Protein AF-A0A496N9D9-F1 (afdb_monomer)

pLDDT: mean 90.27, std 8.05, range [59.06, 98.44]

Foldseek 3Di:
DDPVQEDLDLPDPDPRHDYDPNNVVVVVVVVVVVVVVVVVVVVVVVVVVVVVVVVVVVVVVVVVVVCPPADPVGDDDDDDDDWDFDDDDDPRTDDDDDDPDDDFFGWDKDFDDPDPAEGAKMWTWTRHPPPWTKIFIWGADPPDDPNDPRIDGQWIQTRVRWIAGPVPGTVCLPDDDPVQWDKDWDVPQAVIKIWTGRQSVQKIKIKDKHFAPDKGATPDDAPDDKFKDKDFPDDDDWDFPDWDDPDPRIIHTHTDRHGIIIMMMMHGHND

Structure (mmCIF, N/CA/C/O backbone):
data_AF-A0A496N9D9-F1
#
_entry.id   AF-A0A496N9D9-F1
#
loop_
_atom_site.group_PDB
_atom_site.id
_atom_site.type_symbol
_atom_site.label_atom_id
_atom_site.label_alt_id
_atom_site.label_comp_id
_atom_site.label_asym_id
_atom_site.label_entity_id
_atom_site.label_seq_id
_atom_site.pdbx_PDB_ins_code
_atom_site.Cartn_x
_atom_site.Cartn_y
_atom_site.Cartn_z
_atom_site.occupancy
_atom_site.B_iso_or_equiv
_atom_site.auth_seq_id
_atom_site.auth_comp_id
_atom_site.auth_asym_id
_atom_site.auth_atom_id
_atom_site.pdbx_PDB_model_num
ATOM 1 N N . MET A 1 1 ? -58.606 -2.637 96.045 1.00 66.00 1 MET A N 1
ATOM 2 C CA . MET A 1 1 ? -57.439 -1.744 96.232 1.00 66.00 1 MET A CA 1
ATOM 3 C C . MET A 1 1 ? -57.914 -0.326 96.498 1.00 66.00 1 MET A C 1
ATOM 5 O O . MET A 1 1 ? -58.782 0.130 95.756 1.00 66.00 1 MET A O 1
ATOM 9 N N . PRO A 1 2 ? -57.374 0.357 97.518 1.00 79.25 2 PRO A N 1
ATOM 10 C CA . PRO A 1 2 ? -57.689 1.759 97.778 1.00 79.25 2 PRO A CA 1
ATOM 11 C C . PRO A 1 2 ? -57.178 2.661 96.635 1.00 79.25 2 PRO A C 1
ATOM 13 O O . PRO A 1 2 ? -56.159 2.368 96.010 1.00 79.25 2 PRO A O 1
ATOM 16 N N . ASN A 1 3 ? -57.911 3.735 96.311 1.00 78.81 3 ASN A N 1
ATOM 17 C CA . ASN A 1 3 ? -57.622 4.586 95.142 1.00 78.81 3 ASN A CA 1
ATOM 18 C C . ASN A 1 3 ? -56.257 5.291 95.219 1.00 78.81 3 ASN A C 1
ATOM 20 O O . ASN A 1 3 ? -55.653 5.531 94.181 1.00 78.81 3 ASN A O 1
ATOM 24 N N . ASN A 1 4 ? -55.743 5.557 96.423 1.00 84.19 4 ASN A N 1
ATOM 25 C CA . ASN A 1 4 ? -54.410 6.130 96.646 1.00 84.19 4 ASN A CA 1
ATOM 26 C C . ASN A 1 4 ? -53.250 5.182 96.279 1.00 84.19 4 ASN A C 1
ATOM 28 O O . ASN A 1 4 ? -52.106 5.621 96.246 1.00 84.19 4 ASN A O 1
ATOM 32 N N . LYS A 1 5 ? -53.536 3.901 96.014 1.00 88.38 5 LYS A N 1
ATOM 33 C CA . LYS A 1 5 ? -52.569 2.894 95.552 1.00 88.38 5 LYS A CA 1
ATOM 34 C C . LYS A 1 5 ? -52.665 2.617 94.045 1.00 88.38 5 LYS A C 1
ATOM 36 O O . LYS A 1 5 ? -51.955 1.749 93.548 1.00 88.38 5 LYS A O 1
ATOM 41 N N . LYS A 1 6 ? -53.538 3.313 93.304 1.00 91.38 6 LYS A N 1
ATOM 42 C CA . LYS A 1 6 ? -53.644 3.208 91.837 1.00 91.38 6 LYS A CA 1
ATOM 43 C C . LYS A 1 6 ? -52.835 4.318 91.168 1.00 91.38 6 LYS A C 1
ATOM 45 O O . LYS A 1 6 ? -52.940 5.473 91.566 1.00 91.38 6 LYS A O 1
ATOM 50 N N . SER A 1 7 ? -52.082 3.987 90.123 1.00 92.19 7 SER A N 1
ATOM 51 C CA . SER A 1 7 ? -51.265 4.948 89.372 1.00 92.19 7 SER A CA 1
ATOM 52 C C . SER A 1 7 ? -51.643 4.973 87.892 1.00 92.19 7 SER A C 1
ATOM 54 O O . SER A 1 7 ? -51.736 3.929 87.249 1.00 92.19 7 SER A O 1
ATOM 56 N N . ASN A 1 8 ? -51.819 6.180 87.347 1.00 91.50 8 ASN A N 1
ATOM 57 C CA . ASN A 1 8 ? -51.975 6.414 85.906 1.00 91.50 8 ASN A CA 1
ATOM 58 C C . ASN A 1 8 ? -50.630 6.691 85.199 1.00 91.50 8 ASN A C 1
ATOM 60 O O . ASN A 1 8 ? -50.606 6.889 83.987 1.00 91.50 8 ASN A O 1
ATOM 64 N N . SER A 1 9 ? -49.515 6.745 85.938 1.00 92.75 9 SER A N 1
ATOM 65 C CA . SER A 1 9 ? -48.192 7.007 85.360 1.00 92.75 9 SER A CA 1
ATOM 66 C C . SER A 1 9 ? -47.605 5.749 84.714 1.00 92.75 9 SER A C 1
ATOM 68 O O . SER A 1 9 ? -47.559 4.697 85.346 1.00 92.75 9 SER A O 1
ATOM 70 N N . VAL A 1 10 ? -47.099 5.879 83.482 1.00 92.44 10 VAL A N 1
ATOM 71 C CA . VAL A 1 10 ? -46.415 4.806 82.723 1.00 92.44 10 VAL A CA 1
ATOM 72 C C . VAL A 1 10 ? -44.896 4.775 82.933 1.00 92.44 10 VAL A C 1
ATOM 74 O O . VAL A 1 10 ? -44.196 4.011 82.279 1.00 92.44 10 VAL A O 1
ATOM 77 N N . THR A 1 11 ? -44.377 5.615 83.829 1.00 93.06 11 THR A N 1
ATOM 78 C CA . THR A 1 11 ? -42.947 5.699 84.176 1.00 93.06 11 THR A CA 1
ATOM 79 C C . THR A 1 11 ? -42.701 5.554 85.681 1.00 93.06 11 THR A C 1
ATOM 81 O O . THR A 1 11 ? -41.601 5.817 86.159 1.00 93.06 11 THR A O 1
ATOM 84 N N . SER A 1 12 ? -43.723 5.171 86.456 1.00 90.88 12 SER A N 1
ATOM 85 C CA . SER A 1 12 ? -43.587 4.986 87.903 1.00 90.88 12 SER A CA 1
ATOM 86 C C . SER A 1 12 ? -42.688 3.793 88.221 1.00 90.88 12 SER A C 1
ATOM 88 O O . SER A 1 12 ? -42.869 2.713 87.669 1.00 90.88 12 SER A O 1
ATOM 90 N N . THR A 1 13 ? -41.762 3.980 89.157 1.00 91.38 13 THR A N 1
ATOM 91 C CA . THR A 1 13 ? -40.877 2.934 89.691 1.00 91.38 13 THR A CA 1
ATOM 92 C C . THR A 1 13 ? -41.334 2.420 91.064 1.00 91.38 13 THR A C 1
ATOM 94 O O . THR A 1 13 ? -40.593 1.710 91.737 1.00 91.38 13 THR A O 1
ATOM 97 N N . SER A 1 14 ? -42.531 2.811 91.523 1.00 90.94 14 SER A N 1
ATOM 98 C CA . SER A 1 14 ? -43.057 2.418 92.835 1.0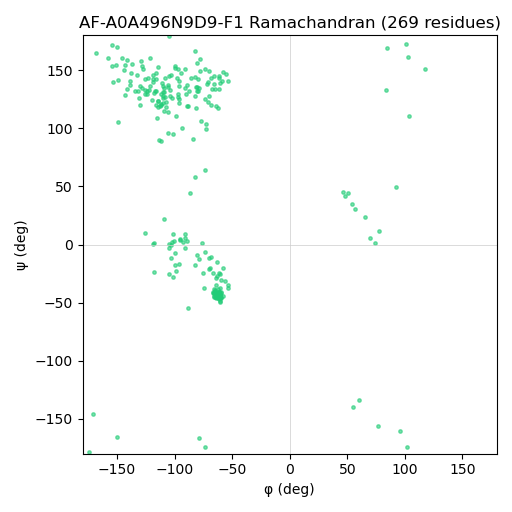0 90.94 14 SER A CA 1
ATOM 99 C C . SER A 1 14 ? -43.425 0.936 92.855 1.00 90.94 14 SER A C 1
ATOM 101 O O . SER A 1 14 ? -44.235 0.493 92.047 1.00 90.94 14 SER A O 1
ATOM 103 N N . ASN A 1 15 ? -42.906 0.203 93.840 1.00 89.50 15 ASN A N 1
ATOM 104 C CA . ASN A 1 15 ? -43.271 -1.197 94.078 1.00 89.50 15 ASN A CA 1
ATOM 105 C C . ASN A 1 15 ? -44.599 -1.356 94.844 1.00 89.50 15 ASN A C 1
ATOM 107 O O . ASN A 1 15 ? -45.117 -2.463 94.955 1.00 89.50 15 ASN A O 1
ATOM 111 N N . ASP A 1 16 ? -45.155 -0.256 95.363 1.00 89.19 16 ASP A N 1
ATOM 112 C CA . ASP A 1 16 ? -46.340 -0.258 96.229 1.00 89.19 16 ASP A CA 1
ATOM 113 C C . ASP A 1 16 ? -47.642 0.086 95.496 1.00 89.19 16 ASP A C 1
ATOM 115 O O . ASP A 1 16 ? -48.733 -0.131 96.032 1.00 89.19 16 ASP A O 1
ATOM 119 N N . ASN A 1 17 ? -47.539 0.678 94.305 1.00 90.81 17 ASN A N 1
ATOM 120 C CA . ASN A 1 17 ? -48.672 1.159 93.524 1.00 90.81 17 ASN A CA 1
ATOM 121 C C . ASN A 1 17 ? -48.969 0.223 92.350 1.00 90.81 17 ASN A C 1
ATOM 123 O O . ASN A 1 17 ? -48.066 -0.304 91.709 1.00 90.81 17 ASN A O 1
ATOM 127 N N . VAL A 1 18 ? -50.250 0.075 92.015 1.00 90.12 18 VAL A N 1
ATOM 128 C CA . VAL A 1 18 ? -50.716 -0.778 90.915 1.00 90.12 18 VAL A CA 1
ATOM 129 C C . VAL A 1 18 ? -51.154 0.078 89.730 1.00 90.12 18 VAL A C 1
ATOM 131 O O . VAL A 1 18 ? -51.850 1.085 89.895 1.00 90.12 18 VAL A O 1
ATOM 134 N N . ALA A 1 19 ? -50.744 -0.317 88.524 1.00 92.50 19 ALA A N 1
ATOM 135 C CA . ALA A 1 19 ? -51.103 0.372 87.288 1.00 92.50 19 ALA A CA 1
ATOM 136 C C . ALA A 1 19 ? -52.611 0.277 87.008 1.00 92.50 19 ALA A C 1
ATOM 138 O O . ALA A 1 19 ? -53.230 -0.777 87.171 1.00 92.50 19 ALA A O 1
ATOM 139 N N . THR A 1 20 ? -53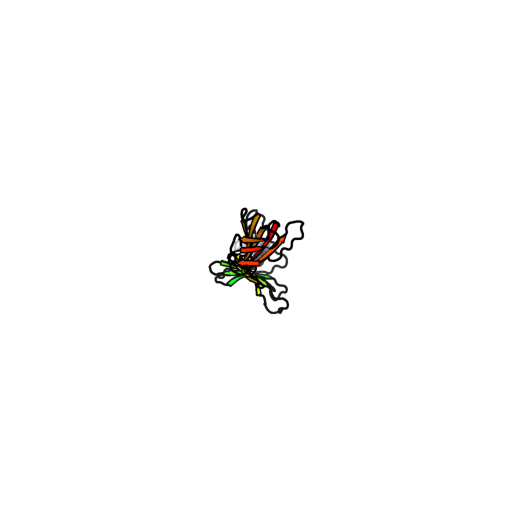.216 1.375 86.559 1.00 93.69 20 THR A N 1
ATOM 140 C CA . THR A 1 20 ? -54.588 1.351 86.038 1.00 93.69 20 THR A CA 1
ATOM 141 C C . THR A 1 20 ? -54.628 0.794 84.615 1.00 93.69 20 THR A C 1
ATOM 143 O O . THR A 1 20 ? -53.641 0.844 83.880 1.00 93.69 20 THR A O 1
ATOM 146 N N . SER A 1 21 ? -55.799 0.325 84.176 1.00 93.56 21 SER A N 1
ATOM 147 C CA . SER A 1 21 ? -56.026 -0.078 82.780 1.00 93.56 21 SER A CA 1
ATOM 148 C C . SER A 1 21 ? -55.717 1.046 81.784 1.00 93.56 21 SER A C 1
ATOM 150 O O . SER A 1 21 ? -55.241 0.770 80.688 1.00 93.56 21 SER A O 1
ATOM 152 N N . SER A 1 22 ? -55.922 2.310 82.177 1.00 93.31 22 SER A N 1
ATOM 153 C CA . SER A 1 22 ? -55.546 3.471 81.367 1.00 93.31 22 SER A CA 1
ATOM 154 C C . SER A 1 22 ? -54.032 3.569 81.178 1.00 93.31 22 SER A C 1
ATOM 156 O O . SER A 1 22 ? -53.593 3.786 80.055 1.00 93.31 22 SER A O 1
ATOM 158 N N . ALA A 1 23 ? -53.230 3.382 82.234 1.00 94.81 23 ALA A N 1
ATOM 159 C CA . ALA A 1 23 ? -51.769 3.365 82.119 1.00 94.81 23 ALA A CA 1
ATOM 160 C C . ALA A 1 23 ? -51.288 2.200 81.240 1.00 94.81 23 ALA A C 1
ATOM 162 O O . ALA A 1 23 ? -50.443 2.395 80.368 1.00 94.81 23 ALA A O 1
ATOM 163 N N . VAL A 1 24 ? -51.871 1.007 81.418 1.00 95.88 24 VAL A N 1
ATOM 164 C CA . VAL A 1 24 ? -51.562 -0.174 80.593 1.00 95.88 24 VAL A CA 1
ATOM 165 C C . VAL A 1 24 ? -51.891 0.081 79.121 1.00 95.88 24 VAL A C 1
ATOM 167 O O . VAL A 1 24 ? -51.063 -0.202 78.259 1.00 95.88 24 VAL A O 1
ATOM 170 N N . LYS A 1 25 ? -53.058 0.668 78.822 1.00 95.88 25 LYS A N 1
ATOM 171 C CA . LYS A 1 25 ? -53.447 1.019 77.451 1.00 95.88 25 LYS A CA 1
ATOM 172 C C . LYS A 1 25 ? -52.485 2.035 76.834 1.00 95.88 25 LYS A C 1
ATOM 174 O O . LYS A 1 25 ? -52.009 1.804 75.732 1.00 95.88 25 LYS A O 1
ATOM 179 N N . THR A 1 26 ? -52.134 3.097 77.562 1.00 96.44 26 THR A N 1
ATOM 180 C CA . THR A 1 26 ? -51.162 4.096 77.092 1.00 96.44 26 THR A CA 1
ATOM 181 C C . THR A 1 26 ? -49.794 3.473 76.805 1.00 96.44 26 THR A C 1
ATOM 183 O O . THR A 1 26 ? -49.152 3.826 75.820 1.00 96.44 26 THR A O 1
ATOM 186 N N . ALA A 1 27 ? -49.326 2.549 77.649 1.00 96.06 27 ALA A N 1
ATOM 187 C CA . ALA A 1 27 ? -48.065 1.847 77.418 1.00 96.06 27 ALA A CA 1
ATOM 188 C C . ALA A 1 27 ? -48.135 0.926 76.188 1.00 96.06 27 ALA A C 1
ATOM 190 O O . ALA A 1 27 ? -47.196 0.901 75.394 1.00 96.06 27 ALA A O 1
ATOM 191 N N . TYR A 1 28 ? -49.252 0.215 76.008 1.00 96.81 28 TYR A N 1
ATOM 192 C CA . TYR A 1 28 ? -49.495 -0.619 74.832 1.00 96.81 28 TYR A CA 1
ATOM 193 C C . TYR A 1 28 ? -49.495 0.207 73.541 1.00 96.81 28 TYR A C 1
ATOM 195 O O . TYR A 1 28 ? -48.763 -0.128 72.613 1.00 96.81 28 TYR A O 1
ATOM 203 N N . ASP A 1 29 ? -50.241 1.314 73.506 1.00 96.94 29 ASP A N 1
ATOM 204 C CA . ASP A 1 29 ? -50.334 2.188 72.331 1.00 96.94 29 ASP A CA 1
ATOM 205 C C . ASP A 1 29 ? -48.954 2.758 71.954 1.00 96.94 29 ASP A C 1
ATOM 207 O O . ASP A 1 29 ? -48.548 2.675 70.796 1.00 96.94 29 ASP A O 1
ATOM 211 N N . LYS A 1 30 ? -48.158 3.200 72.942 1.00 96.62 30 LYS A N 1
ATOM 212 C CA . LYS A 1 30 ? -46.756 3.605 72.720 1.00 96.62 30 LYS A CA 1
ATOM 213 C C . LYS A 1 30 ? -45.884 2.474 72.171 1.00 96.62 30 LYS A C 1
ATOM 215 O O . LYS A 1 30 ? -45.003 2.721 71.353 1.00 96.62 30 LYS A O 1
ATOM 220 N N . GLY A 1 31 ? -46.104 1.238 72.619 1.00 97.31 31 GLY A N 1
ATOM 221 C CA . GLY A 1 31 ? -45.414 0.060 72.092 1.00 97.31 31 GLY A CA 1
ATOM 222 C C . GLY A 1 31 ? -45.764 -0.217 70.627 1.00 97.31 31 GLY A C 1
ATOM 223 O O . GLY A 1 31 ? -44.878 -0.532 69.833 1.00 97.31 31 GLY A O 1
ATOM 224 N N . VAL A 1 32 ? -47.032 -0.043 70.247 1.00 98.00 32 VAL A N 1
ATOM 225 C CA . VAL A 1 32 ? -47.498 -0.168 68.856 1.00 98.00 32 VAL A CA 1
ATOM 226 C C . VAL A 1 32 ? -46.906 0.929 67.970 1.00 98.00 32 VAL A C 1
ATOM 228 O O . VAL A 1 32 ? -46.414 0.630 66.879 1.00 98.00 32 VAL A O 1
ATOM 231 N N . GLU A 1 33 ? -46.898 2.180 68.432 1.00 97.75 33 GLU A N 1
ATOM 232 C CA . GLU A 1 33 ? -46.257 3.299 67.730 1.00 97.75 33 GLU A CA 1
ATOM 233 C C . GLU A 1 33 ? -44.756 3.054 67.539 1.00 97.75 33 GLU A C 1
ATOM 235 O O . GLU A 1 33 ? -44.246 3.193 66.428 1.00 97.75 33 GLU A O 1
ATOM 240 N N . ALA A 1 34 ? -44.057 2.615 68.592 1.00 98.12 34 ALA A N 1
ATOM 241 C CA . ALA A 1 34 ? -42.634 2.295 68.532 1.00 98.12 34 ALA A CA 1
ATOM 242 C C . ALA A 1 34 ? -42.341 1.156 67.546 1.00 98.12 34 ALA A C 1
ATOM 244 O O . ALA A 1 34 ? -41.413 1.265 66.744 1.00 98.12 34 ALA A O 1
ATOM 245 N N . LYS A 1 35 ? -43.155 0.091 67.554 1.00 98.12 35 LYS A N 1
ATOM 246 C CA . LYS A 1 35 ? -43.047 -1.004 66.581 1.00 98.12 35 LYS A CA 1
ATOM 247 C C . LYS A 1 35 ? -43.254 -0.492 65.155 1.00 98.12 35 LYS A C 1
ATOM 249 O O . LYS A 1 35 ? -42.458 -0.797 64.278 1.00 98.12 35 LYS A O 1
ATOM 254 N N . THR A 1 36 ? -44.281 0.324 64.937 1.00 98.31 36 THR A N 1
ATOM 255 C CA . THR A 1 36 ? -44.587 0.893 63.616 1.00 98.31 36 THR A CA 1
ATOM 256 C C . THR A 1 36 ? -43.449 1.788 63.116 1.00 98.31 36 THR A C 1
ATOM 258 O O . THR A 1 36 ? -43.053 1.706 61.955 1.00 98.31 36 THR A O 1
ATOM 261 N N . ALA A 1 37 ? -42.875 2.619 63.991 1.00 98.00 37 ALA A N 1
ATOM 262 C CA . ALA A 1 37 ? -41.724 3.456 63.662 1.00 98.00 37 ALA A CA 1
ATOM 263 C C . ALA A 1 37 ? -40.477 2.621 63.321 1.00 98.00 37 ALA A C 1
ATOM 265 O O . ALA A 1 37 ? -39.781 2.935 62.354 1.00 98.00 37 ALA A O 1
ATOM 266 N N . ALA A 1 38 ? -40.220 1.544 64.072 1.00 98.38 38 ALA A N 1
ATOM 267 C CA . ALA A 1 38 ? -39.123 0.617 63.801 1.00 98.38 38 ALA A CA 1
ATOM 268 C C . ALA A 1 38 ? -39.302 -0.104 62.453 1.00 98.38 38 ALA A C 1
ATOM 270 O O . ALA A 1 38 ? -38.371 -0.127 61.646 1.00 98.38 38 ALA A O 1
ATOM 271 N N . ASP A 1 39 ? -40.509 -0.604 62.173 1.00 98.25 39 ASP A N 1
ATOM 272 C CA . ASP A 1 39 ? -40.848 -1.268 60.911 1.00 98.25 39 ASP A CA 1
ATOM 273 C C . ASP A 1 39 ? -40.651 -0.304 59.715 1.00 98.25 39 ASP A C 1
ATOM 275 O O . ASP A 1 39 ? -40.055 -0.666 58.699 1.00 98.25 39 ASP A O 1
ATOM 279 N N . ASN A 1 40 ? -41.074 0.961 59.833 1.00 98.19 40 ASN A N 1
ATOM 280 C CA . ASN A 1 40 ? -40.885 1.980 58.787 1.00 98.19 40 ASN A CA 1
ATOM 281 C C . ASN A 1 40 ? -39.408 2.346 58.554 1.00 98.19 40 ASN A C 1
ATOM 283 O O . ASN A 1 40 ? -38.986 2.555 57.409 1.00 98.19 40 ASN A O 1
ATOM 287 N N . ALA A 1 41 ? -38.611 2.414 59.624 1.00 98.19 41 ALA A N 1
ATOM 288 C CA . ALA A 1 41 ? -37.174 2.656 59.529 1.00 98.19 41 ALA A CA 1
ATOM 289 C C . ALA A 1 41 ? -36.456 1.498 58.816 1.00 98.19 41 ALA A C 1
ATOM 291 O O . ALA A 1 41 ? -35.612 1.741 57.950 1.00 98.19 41 ALA A O 1
ATOM 292 N N . GLN A 1 42 ? -36.839 0.250 59.113 1.00 98.38 42 GLN A N 1
ATOM 293 C CA . GLN A 1 42 ? -36.303 -0.933 58.441 1.00 98.38 42 GLN A CA 1
ATOM 294 C C . GLN A 1 42 ? -36.648 -0.946 56.944 1.00 98.38 42 GLN A C 1
ATOM 296 O O . GLN A 1 42 ? -35.763 -1.184 56.122 1.00 98.38 42 GLN A O 1
ATOM 301 N N . HIS A 1 43 ? -37.894 -0.634 56.567 1.00 98.06 43 HIS A N 1
ATOM 302 C CA . HIS A 1 43 ? -38.279 -0.529 55.154 1.00 98.06 43 HIS A CA 1
ATOM 303 C C . HIS A 1 43 ? -37.472 0.544 54.411 1.00 98.06 43 HIS A C 1
ATOM 305 O O . HIS A 1 43 ? -36.935 0.273 53.340 1.00 98.06 43 HIS A O 1
ATOM 311 N N . SER A 1 44 ? -37.303 1.729 55.005 1.00 97.75 44 SER A N 1
ATOM 312 C CA . SER A 1 44 ? -36.520 2.818 54.399 1.00 97.75 44 SER A CA 1
ATOM 313 C C . SER A 1 44 ? -35.045 2.444 54.208 1.00 97.75 44 SER A C 1
ATOM 315 O O . SER A 1 44 ? -34.438 2.791 53.192 1.00 97.75 44 SER A O 1
ATOM 317 N N . ALA A 1 45 ? -34.463 1.716 55.167 1.00 98.25 45 ALA A N 1
ATOM 318 C CA . ALA A 1 45 ? -33.099 1.205 55.063 1.00 98.25 45 ALA A CA 1
ATOM 319 C C . ALA A 1 45 ? -32.969 0.160 53.942 1.00 98.25 45 ALA A C 1
ATOM 321 O O . ALA A 1 45 ? -32.047 0.247 53.129 1.00 98.25 45 ALA A O 1
ATOM 322 N N . ASN A 1 46 ? -33.920 -0.775 53.848 1.00 98.12 46 ASN A N 1
ATOM 323 C CA . ASN A 1 46 ? -33.965 -1.773 52.777 1.00 98.12 46 ASN A CA 1
ATOM 324 C C . ASN A 1 46 ? -34.087 -1.113 51.394 1.00 98.12 46 ASN A C 1
ATOM 326 O O . ASN A 1 46 ? -33.360 -1.477 50.469 1.00 98.12 46 ASN A O 1
ATOM 330 N N . ASP A 1 47 ? -34.937 -0.094 51.261 1.00 98.44 47 ASP A N 1
ATOM 331 C CA . ASP A 1 47 ? -35.063 0.694 50.032 1.00 98.44 47 ASP A CA 1
ATOM 332 C C . ASP A 1 47 ? -33.753 1.404 49.670 1.00 98.44 47 ASP A C 1
ATOM 334 O O . ASP A 1 47 ? -33.356 1.426 48.502 1.00 98.44 47 ASP A O 1
ATOM 338 N N . GLY A 1 48 ? -33.053 1.961 50.663 1.00 98.31 48 GLY A N 1
ATOM 339 C CA . GLY A 1 48 ? -31.737 2.575 50.485 1.00 98.31 48 GLY A CA 1
ATOM 340 C C . GLY A 1 48 ? -30.691 1.587 49.962 1.00 98.31 48 GLY A C 1
ATOM 341 O O . GLY A 1 48 ? -29.991 1.890 48.994 1.00 98.31 48 GLY A O 1
ATOM 342 N N . ILE A 1 49 ? -30.636 0.385 50.543 1.00 98.44 49 ILE A N 1
ATOM 343 C CA . ILE A 1 49 ? -29.742 -0.700 50.110 1.00 98.44 49 ILE A CA 1
ATOM 344 C C . ILE A 1 49 ? -30.067 -1.125 48.675 1.00 98.44 49 ILE A C 1
ATOM 346 O O . ILE A 1 49 ? -29.170 -1.225 47.840 1.00 98.44 49 ILE A O 1
ATOM 350 N N . ASN A 1 50 ? -31.348 -1.309 48.352 1.00 98.25 50 ASN A N 1
ATOM 351 C CA . ASN A 1 50 ? -31.776 -1.687 47.006 1.00 98.25 50 ASN A CA 1
ATOM 352 C C . ASN A 1 50 ? -31.390 -0.627 45.965 1.00 98.25 50 ASN A C 1
ATOM 354 O O . ASN A 1 50 ? -30.860 -0.961 44.905 1.00 98.25 50 ASN A O 1
ATOM 358 N N . ARG A 1 51 ? -31.580 0.663 46.275 1.00 98.38 51 ARG A N 1
ATOM 359 C CA . ARG A 1 51 ? -31.140 1.765 45.402 1.00 98.38 51 ARG A CA 1
ATOM 360 C C . ARG A 1 51 ? -29.623 1.766 45.204 1.00 98.38 51 ARG A C 1
ATOM 362 O O . ARG A 1 51 ? -29.175 1.950 44.074 1.00 98.38 51 ARG A O 1
ATOM 369 N N . ALA A 1 52 ? -28.845 1.521 46.258 1.00 98.44 52 ALA A N 1
ATOM 370 C CA . ALA A 1 52 ? -27.387 1.435 46.171 1.00 98.44 52 ALA A CA 1
ATOM 371 C C . ALA A 1 52 ? -26.929 0.254 45.298 1.00 98.44 52 ALA A C 1
ATOM 373 O O . ALA A 1 52 ? -26.100 0.435 44.405 1.00 98.44 52 ALA A O 1
ATOM 374 N N . ASN A 1 53 ? -27.527 -0.925 45.479 1.00 98.12 53 ASN A N 1
ATOM 375 C CA . ASN A 1 53 ? -27.232 -2.113 44.676 1.00 98.12 53 ASN A CA 1
ATOM 376 C C . ASN A 1 53 ? -27.559 -1.896 43.189 1.00 98.12 53 ASN A C 1
ATOM 378 O O . ASN A 1 53 ? -26.777 -2.268 42.308 1.00 98.12 53 ASN A O 1
ATOM 382 N N . ASN A 1 54 ? -28.686 -1.241 42.896 1.00 98.38 54 ASN A N 1
ATOM 383 C CA . ASN A 1 54 ? -29.080 -0.895 41.530 1.00 98.38 54 ASN A CA 1
ATOM 384 C C . ASN A 1 54 ? -28.119 0.121 40.894 1.00 98.38 54 ASN A C 1
ATOM 386 O O . ASN A 1 54 ? -27.737 -0.026 39.728 1.00 98.38 54 ASN A O 1
ATOM 390 N N . ALA A 1 55 ? -27.688 1.130 41.657 1.00 98.38 55 ALA A N 1
ATOM 391 C CA . ALA A 1 55 ? -26.699 2.104 41.202 1.00 98.38 55 ALA A CA 1
ATOM 392 C C . ALA A 1 55 ? -25.345 1.439 40.906 1.00 98.38 55 ALA A C 1
ATOM 394 O O . ALA A 1 55 ? -24.765 1.667 39.843 1.00 98.38 55 ALA A O 1
ATOM 395 N N . GLN A 1 56 ? -24.878 0.556 41.792 1.00 98.31 56 GLN A N 1
ATOM 396 C CA . GLN A 1 56 ? -23.635 -0.191 41.600 1.00 98.31 56 GLN A CA 1
ATOM 397 C C . GLN A 1 56 ? -23.700 -1.096 40.364 1.00 98.31 56 GLN A C 1
ATOM 399 O O . GLN A 1 56 ? -22.770 -1.117 39.558 1.00 98.31 56 GLN A O 1
ATOM 404 N N . SER A 1 57 ? -24.814 -1.803 40.169 1.00 98.00 57 SER A N 1
ATOM 405 C CA . SER A 1 57 ? -25.024 -2.658 38.994 1.00 98.00 57 SER A CA 1
ATOM 406 C C . SER A 1 57 ? -24.998 -1.850 37.693 1.00 98.00 57 SER A C 1
ATOM 408 O O . SER A 1 57 ? -24.367 -2.261 36.719 1.00 98.00 57 SER A O 1
ATOM 410 N N . SER A 1 58 ? -25.611 -0.663 37.694 1.00 97.38 58 SER A N 1
ATOM 411 C CA . SER A 1 58 ? -25.623 0.242 36.538 1.00 97.38 58 SER A CA 1
ATOM 412 C C . SER A 1 58 ? -24.227 0.789 36.220 1.00 97.38 58 SER A C 1
ATOM 414 O O . SER A 1 58 ? -23.826 0.823 35.056 1.00 97.38 58 SER A O 1
ATOM 416 N N . ALA A 1 59 ? -23.453 1.160 37.246 1.00 97.50 59 ALA A N 1
ATOM 417 C CA . ALA A 1 59 ? -22.065 1.593 37.086 1.00 97.50 59 ALA A CA 1
ATOM 418 C C . ALA A 1 59 ? -21.182 0.472 36.513 1.00 97.50 59 ALA A C 1
ATOM 420 O O . ALA A 1 59 ? -20.396 0.703 35.594 1.00 97.50 59 ALA A O 1
ATOM 421 N N . ASN A 1 60 ? -21.358 -0.760 36.996 1.00 95.88 60 ASN A N 1
ATOM 422 C CA . ASN A 1 60 ? -20.652 -1.926 36.469 1.00 95.88 60 ASN A CA 1
ATOM 423 C C . ASN A 1 60 ? -21.006 -2.192 34.999 1.00 95.88 60 ASN A C 1
ATOM 425 O O . ASN A 1 60 ? -20.112 -2.427 34.188 1.00 95.88 60 ASN A O 1
ATOM 429 N N . ALA A 1 61 ? -22.287 -2.100 34.630 1.00 94.88 61 ALA A N 1
ATOM 430 C CA . ALA A 1 61 ? -22.722 -2.251 33.243 1.00 94.88 61 ALA A CA 1
ATOM 431 C C . ALA A 1 61 ? -22.105 -1.181 32.324 1.00 94.88 61 ALA A C 1
ATOM 433 O O . ALA A 1 61 ? -21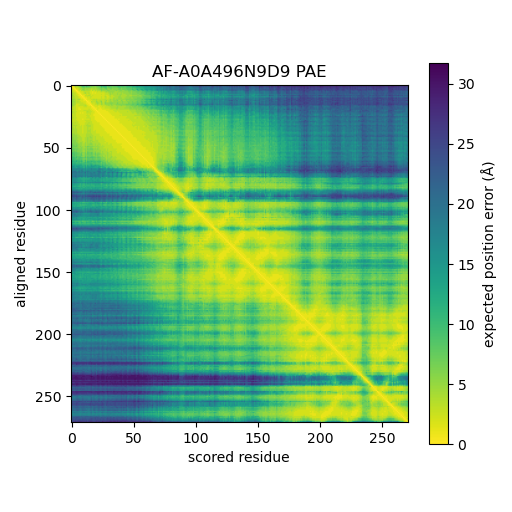.616 -1.506 31.241 1.00 94.88 61 ALA A O 1
ATOM 434 N N . ALA A 1 62 ? -22.058 0.078 32.770 1.00 93.44 62 ALA A N 1
ATOM 435 C CA . ALA A 1 62 ? -21.427 1.166 32.026 1.00 93.44 62 ALA A CA 1
ATOM 436 C C . ALA A 1 62 ? -19.915 0.946 31.842 1.00 93.44 62 ALA A C 1
ATOM 438 O O . ALA A 1 62 ? -19.404 1.106 30.731 1.00 93.44 62 ALA A O 1
ATOM 439 N N . ASN A 1 63 ? -19.213 0.515 32.895 1.00 91.00 63 ASN A N 1
ATOM 440 C CA . ASN A 1 63 ? -17.786 0.188 32.832 1.00 91.00 63 ASN A CA 1
ATOM 441 C C . ASN A 1 63 ? -17.507 -0.968 31.865 1.00 91.00 63 ASN A C 1
ATOM 443 O O . ASN A 1 63 ? -16.584 -0.889 31.055 1.00 91.00 63 ASN A O 1
ATOM 447 N N . ASN A 1 64 ? -18.326 -2.020 31.903 1.00 88.75 64 ASN A N 1
ATOM 448 C CA . ASN A 1 64 ? -18.188 -3.163 31.003 1.00 88.75 64 ASN A CA 1
ATOM 449 C C . ASN A 1 64 ? -18.449 -2.770 29.545 1.00 88.75 64 ASN A C 1
ATOM 451 O O . ASN A 1 64 ? -17.678 -3.154 28.670 1.00 88.75 64 ASN A O 1
ATOM 455 N N . ASN A 1 65 ? -19.472 -1.949 29.285 1.00 86.69 65 ASN A N 1
ATOM 456 C CA . ASN A 1 65 ? -19.739 -1.422 27.947 1.00 86.69 65 ASN A CA 1
ATOM 457 C C . ASN A 1 65 ? -18.557 -0.582 27.437 1.00 86.69 65 ASN A C 1
ATOM 459 O O . ASN A 1 65 ? -18.053 -0.810 26.341 1.00 86.69 65 ASN A O 1
ATOM 463 N N . ALA A 1 66 ? -18.045 0.345 28.252 1.00 85.06 66 ALA A N 1
ATOM 464 C CA . ALA A 1 66 ? -16.902 1.174 27.878 1.00 85.06 66 ALA A CA 1
ATOM 465 C C . ALA A 1 66 ? -15.648 0.339 27.564 1.00 85.06 66 ALA A C 1
ATOM 467 O O . ALA A 1 66 ? -14.976 0.611 26.569 1.00 85.06 66 ALA A O 1
ATOM 468 N N . ASN A 1 67 ? -15.378 -0.699 28.360 1.00 80.00 67 ASN A N 1
ATOM 469 C CA . ASN A 1 67 ? -14.280 -1.639 28.125 1.00 80.00 67 ASN A CA 1
ATOM 470 C C . ASN A 1 67 ? -14.495 -2.540 26.892 1.00 80.00 67 ASN A C 1
ATOM 472 O O . ASN A 1 67 ? -13.521 -3.086 26.378 1.00 80.00 67 ASN A O 1
ATOM 476 N N . GLY A 1 68 ? -15.740 -2.698 26.426 1.00 73.25 68 GLY A N 1
ATOM 477 C CA . GLY A 1 68 ? -16.113 -3.570 25.309 1.00 73.25 68 GLY A CA 1
ATOM 478 C C . GLY A 1 68 ? -16.224 -2.892 23.940 1.00 73.25 68 GLY A C 1
ATOM 479 O O . GLY A 1 68 ? -16.198 -3.595 22.939 1.00 73.25 68 GLY A O 1
ATOM 480 N N . ARG A 1 69 ? -16.323 -1.554 23.856 1.00 74.75 69 ARG A N 1
ATOM 481 C CA . ARG A 1 69 ? -16.573 -0.856 22.571 1.00 74.75 69 ARG A CA 1
ATOM 482 C C . ARG A 1 69 ? -15.446 -0.951 21.538 1.00 74.75 69 ARG A C 1
ATOM 484 O O . ARG A 1 69 ? -15.723 -0.768 20.363 1.00 74.75 69 ARG A O 1
ATOM 491 N N . VAL A 1 70 ? -14.205 -1.180 21.966 1.00 71.81 70 VAL A N 1
ATOM 492 C CA . VAL A 1 70 ? -13.092 -1.617 21.106 1.00 71.81 70 VAL A CA 1
ATOM 493 C C . VAL A 1 70 ? -12.188 -2.470 21.987 1.00 71.81 70 VAL A C 1
ATOM 495 O O . VAL A 1 70 ? -11.500 -1.946 22.867 1.00 71.81 70 VAL A O 1
ATOM 498 N N . SER A 1 71 ? -12.218 -3.789 21.807 1.00 72.81 71 SER A N 1
ATOM 499 C CA . SER A 1 71 ? -11.400 -4.686 22.625 1.00 72.81 71 SER A CA 1
ATOM 500 C C . SER A 1 71 ? -9.904 -4.403 22.440 1.00 72.81 71 SER A C 1
ATOM 502 O O . SER A 1 71 ? -9.422 -4.137 21.337 1.00 72.81 71 SER A O 1
ATOM 504 N N . LYS A 1 72 ? -9.128 -4.550 23.523 1.00 75.38 72 LYS A N 1
ATOM 505 C CA . LYS A 1 72 ? -7.653 -4.497 23.492 1.00 75.38 72 LYS A CA 1
ATOM 506 C C . LYS A 1 72 ? -7.029 -5.621 22.653 1.00 75.38 72 LYS A C 1
ATOM 508 O O . LYS A 1 72 ? -5.845 -5.545 22.340 1.00 75.38 72 LYS A O 1
ATOM 513 N N . SER A 1 73 ? -7.808 -6.650 22.317 1.00 79.31 73 SER A N 1
ATOM 514 C CA . SER A 1 73 ? -7.414 -7.766 21.455 1.00 79.31 73 SER A CA 1
ATOM 515 C C . SER A 1 73 ? -7.919 -7.637 20.010 1.00 79.31 73 SER A C 1
ATOM 517 O O . SER A 1 73 ? -7.690 -8.554 19.228 1.00 79.31 73 SER A O 1
ATOM 519 N N . GLY A 1 74 ? -8.589 -6.534 19.652 1.00 78.75 74 GLY A N 1
ATOM 520 C CA . GLY A 1 74 ? -9.168 -6.304 18.322 1.00 78.75 74 GLY A CA 1
ATOM 521 C C . GLY A 1 74 ? -10.685 -6.506 18.261 1.00 78.75 74 GLY A C 1
ATOM 522 O O . GLY A 1 74 ? -11.272 -7.132 19.138 1.00 78.75 74 GLY A O 1
ATOM 523 N N . ASP A 1 75 ? -11.309 -5.948 17.226 1.00 83.31 75 ASP A N 1
ATOM 524 C CA . ASP A 1 75 ? -12.754 -5.997 16.975 1.00 83.31 75 ASP A CA 1
ATOM 525 C C . ASP A 1 75 ? -13.022 -6.055 15.457 1.00 83.31 75 ASP A C 1
ATOM 527 O O . ASP A 1 75 ? -12.140 -5.708 14.667 1.00 83.31 75 ASP A O 1
ATOM 531 N N . THR A 1 76 ? -14.215 -6.489 15.042 1.00 86.00 76 THR A N 1
ATOM 532 C CA . THR A 1 76 ? -14.630 -6.528 13.627 1.00 86.00 76 THR A CA 1
ATOM 533 C C . THR A 1 76 ? -15.652 -5.434 13.347 1.00 86.00 76 THR A C 1
ATOM 535 O O . THR A 1 76 ? -16.755 -5.442 13.887 1.00 86.00 76 THR A O 1
ATOM 538 N N . MET A 1 77 ? -15.316 -4.508 12.449 1.00 87.75 77 MET A N 1
ATOM 539 C CA . MET A 1 77 ? -16.267 -3.509 11.961 1.00 87.75 77 MET A CA 1
ATOM 540 C C . MET A 1 77 ? -16.992 -4.040 10.725 1.00 87.75 77 MET A C 1
ATOM 542 O O . MET A 1 77 ? -16.356 -4.462 9.764 1.00 87.75 77 MET A O 1
ATOM 546 N N . THR A 1 78 ? -18.323 -3.971 10.722 1.00 87.81 78 THR A N 1
ATOM 547 C CA . THR A 1 78 ? -19.125 -4.168 9.505 1.00 87.81 78 THR A CA 1
ATOM 548 C C . THR A 1 78 ? -19.469 -2.802 8.911 1.00 87.81 78 THR A C 1
ATOM 550 O O . THR A 1 78 ? -19.963 -1.930 9.623 1.00 87.81 78 THR A O 1
ATOM 553 N N . GLY A 1 79 ? -19.218 -2.612 7.613 1.00 91.81 79 GLY A N 1
ATOM 554 C CA . GLY A 1 79 ? -19.428 -1.341 6.907 1.00 91.81 79 GLY A CA 1
ATOM 555 C C . GLY A 1 79 ? -18.138 -0.549 6.660 1.00 91.81 79 GLY A C 1
ATOM 556 O O . GLY A 1 79 ? -17.033 -1.029 6.903 1.00 91.81 79 GLY A O 1
ATOM 557 N N . SER A 1 80 ? -18.276 0.668 6.130 1.00 92.69 80 SER A N 1
ATOM 558 C CA . SER A 1 80 ? -17.135 1.510 5.750 1.00 92.69 80 SER A CA 1
ATOM 559 C C . SER A 1 80 ? -16.516 2.230 6.951 1.00 92.69 80 SER A C 1
ATOM 561 O O . SER A 1 80 ? -17.224 2.852 7.740 1.00 92.69 80 SER A O 1
ATOM 563 N N . LEU A 1 81 ? -15.183 2.235 7.034 1.00 92.12 81 LEU A N 1
ATOM 564 C CA . LEU A 1 81 ? -14.425 3.098 7.944 1.00 92.12 81 LEU A CA 1
ATOM 565 C C . LEU A 1 81 ? -13.970 4.363 7.202 1.00 92.12 81 LEU A C 1
ATOM 567 O O . LEU A 1 81 ? -13.233 4.276 6.222 1.00 92.12 81 LEU A O 1
ATOM 571 N N . ALA A 1 82 ? -14.366 5.537 7.694 1.00 90.62 82 ALA A N 1
ATOM 572 C CA . ALA A 1 82 ? -13.892 6.827 7.196 1.00 90.62 82 ALA A CA 1
ATOM 573 C C . ALA A 1 82 ? -12.977 7.502 8.230 1.00 90.62 82 ALA A C 1
ATOM 575 O O . ALA A 1 82 ? -13.337 7.617 9.400 1.00 90.62 82 ALA A O 1
ATOM 576 N N . ILE A 1 83 ? -11.804 7.972 7.792 1.00 90.06 83 ILE A N 1
ATOM 577 C CA . ILE A 1 83 ? -10.866 8.765 8.600 1.00 90.06 83 ILE A CA 1
ATOM 578 C C . ILE A 1 83 ? -10.775 10.152 7.963 1.00 90.06 83 ILE A C 1
ATOM 580 O O . ILE A 1 83 ? -10.203 10.300 6.885 1.00 90.06 83 ILE A O 1
ATOM 584 N N . THR A 1 84 ? -11.340 11.161 8.625 1.00 87.69 84 THR A N 1
ATOM 585 C CA . THR A 1 84 ? -11.463 12.519 8.074 1.00 87.69 84 THR A CA 1
ATOM 586 C C . THR A 1 84 ? -10.619 13.502 8.874 1.00 87.69 84 THR A C 1
ATOM 588 O O . THR A 1 84 ? -10.808 13.643 10.080 1.00 87.69 84 THR A O 1
ATOM 591 N N . GLY A 1 85 ? -9.711 14.208 8.197 1.00 85.81 85 GLY A N 1
ATOM 592 C CA . GLY A 1 85 ? -8.974 15.330 8.776 1.00 85.81 85 GLY A CA 1
ATOM 593 C C . GLY A 1 85 ? -9.758 16.637 8.667 1.00 85.81 85 GLY A C 1
ATOM 594 O O . GLY A 1 85 ? -10.425 16.880 7.665 1.00 85.81 85 GLY A O 1
ATOM 595 N N . SER A 1 86 ? -9.667 17.489 9.688 1.00 83.75 86 SER A N 1
ATOM 596 C CA . SER A 1 86 ? -10.351 18.793 9.747 1.00 83.75 86 SER A CA 1
ATOM 597 C C . SER A 1 86 ? -9.400 19.993 9.825 1.00 83.75 86 SER A C 1
ATOM 599 O O . SER A 1 86 ? -9.854 21.132 9.904 1.00 83.75 86 SER A O 1
ATOM 601 N N . GLN A 1 87 ? -8.084 19.758 9.801 1.00 82.62 87 GLN A N 1
ATOM 602 C CA . GLN A 1 87 ? -7.058 20.795 9.927 1.00 82.62 87 GLN A CA 1
ATOM 603 C C . GLN A 1 87 ? -6.169 20.869 8.682 1.00 82.62 87 GLN A C 1
ATOM 605 O O . GLN A 1 87 ? -5.878 19.853 8.052 1.00 82.62 87 GLN A O 1
ATOM 610 N N . SER A 1 88 ? -5.736 22.087 8.341 1.00 78.06 88 SER A N 1
ATOM 611 C CA . SER A 1 88 ? -4.789 22.343 7.252 1.00 78.06 88 SER A CA 1
ATOM 612 C C . SER A 1 88 ? -3.350 22.097 7.717 1.00 78.06 88 SER A C 1
ATOM 614 O O . SER A 1 88 ? -2.967 22.551 8.793 1.00 78.06 88 SER A O 1
ATOM 616 N N . GLY A 1 89 ? -2.555 21.419 6.884 1.00 67.44 89 GLY A N 1
ATOM 617 C CA . GLY A 1 89 ? -1.132 21.158 7.117 1.00 67.44 89 GLY A CA 1
ATOM 618 C C . GLY A 1 89 ? -0.820 19.728 7.581 1.00 67.44 89 GLY A C 1
ATOM 619 O O . GLY A 1 89 ? -1.080 19.351 8.718 1.00 67.44 89 GLY A O 1
ATOM 620 N N . GLY A 1 90 ? -0.173 18.949 6.709 1.00 69.38 90 GLY A N 1
ATOM 621 C CA . GLY A 1 90 ? 0.495 17.688 7.059 1.00 69.38 90 GLY A CA 1
ATOM 622 C C . GLY A 1 90 ? -0.408 16.463 7.274 1.00 69.38 90 GLY A C 1
ATOM 623 O O . GLY A 1 90 ? -1.512 16.367 6.740 1.00 69.38 90 GLY A O 1
ATOM 624 N N . PHE A 1 91 ? 0.108 15.497 8.047 1.00 68.81 91 PHE A N 1
ATOM 625 C CA . PHE A 1 91 ? -0.561 14.250 8.446 1.00 68.81 91 PHE A CA 1
ATOM 626 C C . PHE A 1 91 ? -1.655 14.508 9.502 1.00 68.81 91 PHE A C 1
ATOM 628 O O . PHE A 1 91 ? -1.541 14.063 10.642 1.00 68.81 91 PHE A O 1
ATOM 635 N N . ALA A 1 92 ? -2.703 15.256 9.144 1.00 71.50 92 ALA A N 1
ATOM 636 C CA . ALA A 1 92 ? -3.739 15.693 10.086 1.00 71.50 92 ALA A CA 1
ATOM 637 C C . ALA A 1 92 ? -4.564 14.528 10.668 1.00 71.50 92 ALA A C 1
ATOM 639 O O . ALA A 1 92 ? -4.913 14.524 11.847 1.00 71.50 92 ALA A O 1
ATOM 640 N N . SER A 1 93 ? -4.896 13.523 9.855 1.00 80.56 93 SER A N 1
ATOM 641 C CA . SER A 1 93 ? -5.580 12.297 10.287 1.00 80.56 93 SER A CA 1
ATOM 642 C C . SER A 1 93 ? -5.223 11.152 9.342 1.00 80.56 93 SER A C 1
ATOM 644 O O . SER A 1 93 ? -5.130 11.359 8.134 1.00 80.56 93 SER A O 1
ATOM 646 N N . GLY A 1 94 ? -5.003 9.947 9.872 1.00 85.00 94 GLY A N 1
ATOM 647 C CA . GLY A 1 94 ? -4.620 8.790 9.063 1.00 85.00 94 GLY A CA 1
ATOM 648 C C . GLY A 1 94 ? -4.691 7.471 9.827 1.00 85.00 94 GLY A C 1
ATOM 649 O O . GLY A 1 94 ? -4.769 7.451 11.056 1.00 85.00 94 GLY A O 1
ATOM 650 N N . LEU A 1 95 ? -4.660 6.362 9.087 1.00 90.81 95 LEU A N 1
ATOM 651 C CA . LEU A 1 95 ? -4.580 5.021 9.658 1.00 90.81 95 LEU A CA 1
ATOM 652 C C . LEU A 1 95 ? -3.127 4.701 10.018 1.00 90.81 95 LEU A C 1
ATOM 654 O O . LEU A 1 95 ? -2.260 4.630 9.149 1.00 90.81 95 LEU A O 1
ATOM 658 N N . MET A 1 96 ? -2.863 4.486 11.304 1.00 89.88 96 MET A N 1
ATOM 659 C CA . MET A 1 96 ? -1.540 4.115 11.791 1.00 89.88 96 MET A CA 1
ATOM 660 C C . MET A 1 96 ? -1.456 2.606 12.016 1.00 89.88 96 MET A C 1
ATOM 662 O O . MET A 1 96 ? -2.026 2.081 12.969 1.00 89.88 96 MET A O 1
ATOM 666 N N . LEU A 1 97 ? -0.682 1.924 11.174 1.00 91.75 97 LEU A N 1
ATOM 667 C CA . LEU A 1 97 ? -0.358 0.507 11.320 1.00 91.75 97 LEU A CA 1
ATOM 668 C C . LEU A 1 97 ? 1.091 0.394 11.806 1.00 91.75 97 LEU A C 1
ATOM 670 O O . LEU A 1 97 ? 2.018 0.799 11.108 1.00 91.75 97 LEU A O 1
ATOM 674 N N . LYS A 1 98 ? 1.290 -0.099 13.033 1.00 90.81 98 LYS A N 1
ATOM 675 C CA . LYS A 1 98 ? 2.606 -0.156 13.690 1.00 90.81 98 LYS A CA 1
ATOM 676 C C . LYS A 1 98 ? 3.041 -1.590 13.945 1.00 90.81 98 LYS A C 1
ATOM 678 O O . LYS A 1 98 ? 2.406 -2.298 14.720 1.00 90.81 98 LYS A O 1
ATOM 683 N N . ASN A 1 99 ? 4.178 -1.965 13.373 1.00 90.25 99 ASN A N 1
ATOM 684 C CA . ASN A 1 99 ? 4.873 -3.190 13.729 1.00 90.25 99 ASN A CA 1
ATOM 685 C C . ASN A 1 99 ? 5.849 -2.876 14.872 1.00 90.25 99 ASN A C 1
ATOM 687 O O . ASN A 1 99 ? 6.720 -2.023 14.722 1.00 90.25 99 ASN A O 1
ATOM 691 N N . LYS A 1 100 ? 5.670 -3.529 16.024 1.00 92.44 100 LYS A N 1
ATOM 692 C CA . LYS A 1 100 ? 6.577 -3.417 17.181 1.00 92.44 100 LYS A CA 1
ATOM 693 C C . LYS A 1 100 ? 7.563 -4.582 17.279 1.00 92.44 100 LYS A C 1
ATOM 695 O O . LYS A 1 100 ? 8.432 -4.554 18.146 1.00 92.44 100 LYS A O 1
ATOM 700 N N . ALA A 1 101 ? 7.406 -5.608 16.444 1.00 88.81 101 ALA A N 1
ATOM 701 C CA . ALA A 1 101 ? 8.368 -6.693 16.370 1.00 88.81 101 ALA A CA 1
ATOM 702 C C . ALA A 1 101 ? 9.649 -6.185 15.695 1.00 88.81 101 ALA A C 1
ATOM 704 O O . ALA A 1 101 ? 9.584 -5.440 14.718 1.00 88.81 101 ALA A O 1
ATOM 705 N N . GLY A 1 102 ? 10.802 -6.578 16.235 1.00 86.38 102 GLY A N 1
ATOM 706 C CA . GLY A 1 102 ? 12.103 -6.285 15.643 1.00 86.38 102 GLY A CA 1
ATOM 707 C C . GLY A 1 102 ? 12.555 -7.396 14.699 1.00 86.38 102 GLY A C 1
ATOM 708 O O . GLY A 1 102 ? 12.221 -8.562 14.904 1.00 86.38 102 GLY A O 1
ATOM 709 N N . GLY A 1 103 ? 13.355 -7.029 13.698 1.00 89.12 103 GLY A N 1
ATOM 710 C CA . GLY A 1 103 ? 13.995 -7.962 12.774 1.00 89.12 103 GLY A CA 1
ATOM 711 C C . GLY A 1 103 ? 13.547 -7.778 11.326 1.00 89.12 103 GLY A C 1
ATOM 712 O O . GLY A 1 103 ? 12.415 -7.371 11.048 1.00 89.12 103 GLY A O 1
ATOM 713 N N . GLN A 1 104 ? 14.449 -8.120 10.403 1.00 90.69 104 GLN A N 1
ATOM 714 C CA . GLN A 1 104 ? 14.166 -8.126 8.970 1.00 90.69 104 GLN A CA 1
ATOM 715 C C . GLN A 1 104 ? 12.942 -9.005 8.688 1.00 90.69 104 GLN A C 1
ATOM 717 O O . GLN A 1 104 ? 12.741 -10.018 9.359 1.00 90.69 104 GLN A O 1
ATOM 722 N N . ASN A 1 105 ? 12.142 -8.645 7.681 1.00 89.88 105 ASN A N 1
ATOM 723 C CA . ASN A 1 105 ? 10.941 -9.384 7.273 1.00 89.88 105 ASN A CA 1
ATOM 724 C C . ASN A 1 105 ? 9.757 -9.344 8.253 1.00 89.88 105 ASN A C 1
ATOM 726 O O . ASN A 1 105 ? 8.737 -9.985 7.988 1.00 89.88 105 ASN A O 1
ATOM 730 N N . THR A 1 106 ? 9.838 -8.564 9.329 1.00 93.12 106 THR A N 1
ATOM 731 C CA . THR A 1 106 ? 8.658 -8.204 10.119 1.00 93.12 106 THR A CA 1
ATOM 732 C C . THR A 1 106 ? 7.866 -7.102 9.406 1.00 93.12 106 THR A C 1
ATOM 734 O O . THR A 1 106 ? 8.425 -6.307 8.642 1.00 93.12 106 THR A O 1
ATOM 737 N N . SER A 1 107 ? 6.544 -7.073 9.577 1.00 92.56 107 SER A N 1
ATOM 738 C CA . SER A 1 107 ? 5.694 -6.150 8.820 1.00 92.56 107 SER A CA 1
ATOM 739 C C . SER A 1 107 ? 4.362 -5.865 9.489 1.00 92.56 107 SER A C 1
ATOM 741 O O . SER A 1 107 ? 3.861 -6.663 10.276 1.00 92.56 107 SER A O 1
ATOM 743 N N . VAL A 1 108 ? 3.752 -4.757 9.080 1.00 95.25 108 VAL A N 1
ATOM 744 C CA . VAL A 1 108 ? 2.292 -4.623 9.087 1.00 95.25 108 VAL A CA 1
ATOM 745 C C . VAL A 1 108 ? 1.765 -4.864 7.683 1.00 95.25 108 VAL A C 1
ATOM 747 O O . VAL A 1 108 ? 2.479 -4.645 6.701 1.00 95.25 108 VAL A O 1
ATOM 750 N N . PHE A 1 109 ? 0.521 -5.309 7.585 1.00 94.50 109 PHE A N 1
ATOM 751 C CA . PHE A 1 109 ? -0.128 -5.542 6.308 1.00 94.50 109 PHE A CA 1
ATOM 752 C C . PHE A 1 109 ? -1.607 -5.176 6.356 1.00 94.50 109 PHE A C 1
ATOM 754 O O . PHE A 1 109 ? -2.230 -5.174 7.417 1.00 94.50 109 PHE A O 1
ATOM 761 N N . VAL A 1 110 ? -2.142 -4.854 5.183 1.00 95.94 110 VAL A N 1
ATOM 762 C CA . VAL A 1 110 ? -3.578 -4.767 4.922 1.00 95.94 110 VAL A CA 1
ATOM 763 C C . VAL A 1 110 ? -3.921 -5.904 3.979 1.00 95.94 110 VAL A C 1
ATOM 765 O O . VAL A 1 110 ? -3.368 -5.978 2.880 1.00 95.94 110 VAL A O 1
ATOM 768 N N . ASP A 1 111 ? -4.814 -6.773 4.430 1.00 95.00 111 ASP A N 1
ATOM 769 C CA . ASP A 1 111 ? -5.243 -7.959 3.706 1.00 95.00 111 ASP A CA 1
ATOM 770 C C . ASP A 1 111 ? -6.629 -7.737 3.100 1.00 95.00 111 ASP A C 1
ATOM 772 O O . ASP A 1 111 ? -7.549 -7.258 3.763 1.00 95.00 111 ASP A O 1
ATOM 776 N N . PHE A 1 112 ? -6.768 -8.087 1.824 1.00 93.75 112 PHE A N 1
ATOM 777 C CA . PHE A 1 112 ? -7.995 -7.948 1.051 1.00 93.75 112 PHE A CA 1
ATOM 778 C C . PHE A 1 112 ? -8.579 -9.329 0.779 1.00 93.75 112 PHE A C 1
ATOM 780 O O . PHE A 1 112 ? -7.990 -10.150 0.071 1.00 93.75 112 PHE A O 1
ATOM 787 N N . TYR A 1 113 ? -9.751 -9.574 1.347 1.00 92.19 113 TYR A N 1
ATOM 788 C CA . TYR A 1 113 ? -10.486 -10.825 1.234 1.00 92.19 113 TYR A CA 1
ATOM 789 C C . TYR A 1 113 ? -11.537 -10.725 0.124 1.00 92.19 113 TYR A C 1
ATOM 791 O O . TYR A 1 113 ? -12.185 -9.694 -0.038 1.00 92.19 113 TYR A O 1
ATOM 799 N N . GLN A 1 114 ? -11.708 -11.807 -0.637 1.00 85.94 114 GLN A N 1
ATOM 800 C CA . GLN A 1 114 ? -12.834 -11.972 -1.571 1.00 85.94 114 GLN A CA 1
ATOM 801 C C . GLN A 1 114 ? -13.908 -12.927 -1.005 1.00 85.94 114 GLN A C 1
ATOM 803 O O . GLN A 1 114 ? -15.004 -13.012 -1.545 1.00 85.94 114 GLN A O 1
ATOM 808 N N . THR A 1 115 ? -13.588 -13.633 0.085 1.00 82.25 115 THR A N 1
ATOM 809 C CA . THR A 1 115 ? -14.436 -14.518 0.911 1.00 82.25 115 THR A CA 1
ATOM 810 C C . THR A 1 115 ? -13.840 -14.559 2.319 1.00 82.25 115 THR A C 1
ATOM 812 O O . THR A 1 115 ? -12.724 -14.085 2.494 1.00 82.25 115 THR A O 1
ATOM 815 N N . ASP A 1 116 ? -14.505 -15.162 3.300 1.00 81.94 116 ASP A N 1
ATOM 816 C CA . ASP A 1 116 ? -14.050 -15.134 4.700 1.00 81.94 116 ASP A CA 1
ATOM 817 C C . ASP A 1 116 ? -12.823 -16.017 5.005 1.00 81.94 116 ASP A C 1
ATOM 819 O O . ASP A 1 116 ? -12.286 -15.971 6.110 1.00 81.94 116 ASP A O 1
ATOM 823 N N . ASN A 1 117 ? -12.355 -16.825 4.048 1.00 86.25 117 ASN A N 1
ATOM 824 C CA . ASN A 1 117 ? -11.372 -17.870 4.338 1.00 86.25 117 ASN A CA 1
ATOM 825 C C . ASN A 1 117 ? -9.927 -17.377 4.242 1.00 86.25 117 ASN A C 1
ATOM 827 O O . ASN A 1 117 ? -9.134 -17.583 5.159 1.00 86.25 117 ASN A O 1
ATOM 831 N N . ILE A 1 118 ? -9.555 -16.790 3.100 1.00 90.81 118 ILE A N 1
ATOM 832 C CA . ILE A 1 118 ? -8.157 -16.491 2.772 1.00 90.81 118 ILE A CA 1
ATOM 833 C C . ILE A 1 118 ? -8.066 -15.140 2.056 1.00 90.81 118 ILE A C 1
ATOM 835 O O . ILE A 1 118 ? -8.814 -14.890 1.102 1.00 90.81 118 ILE A O 1
ATOM 839 N N . PRO A 1 119 ? -7.124 -14.273 2.460 1.00 93.31 119 PRO A N 1
ATOM 840 C CA . PRO A 1 119 ? -6.869 -13.022 1.763 1.00 93.31 119 PRO A CA 1
ATOM 841 C C . PRO A 1 119 ? -6.332 -13.292 0.355 1.00 93.31 119 PRO A C 1
ATOM 843 O O . PRO A 1 119 ? -5.437 -14.108 0.147 1.00 93.31 119 PRO A O 1
ATOM 846 N N . ARG A 1 120 ? -6.873 -12.590 -0.640 1.00 94.56 120 ARG A N 1
ATOM 847 C CA . ARG A 1 120 ? -6.516 -12.779 -2.054 1.00 94.56 120 ARG A CA 1
ATOM 848 C C . ARG A 1 120 ? -5.517 -11.749 -2.555 1.00 94.56 120 ARG A C 1
ATOM 850 O O . ARG A 1 120 ? -4.767 -12.049 -3.485 1.00 94.56 120 ARG A O 1
ATOM 857 N N . ALA A 1 121 ? -5.444 -10.595 -1.904 1.00 96.06 121 ALA A N 1
ATOM 858 C CA . ALA A 1 121 ? -4.431 -9.581 -2.151 1.00 96.06 121 ALA A CA 1
ATOM 859 C C . ALA A 1 121 ? -3.981 -8.947 -0.838 1.00 96.06 121 ALA A C 1
ATOM 861 O O . ALA A 1 121 ? -4.716 -8.984 0.149 1.00 96.06 121 ALA A O 1
ATOM 862 N N . SER A 1 122 ? -2.798 -8.337 -0.842 1.00 96.88 122 SER A N 1
ATOM 863 C CA . SER A 1 122 ? -2.303 -7.583 0.310 1.00 96.88 122 SER A CA 1
ATOM 864 C C . SER A 1 122 ? -1.382 -6.451 -0.072 1.00 96.88 122 SER A C 1
ATOM 866 O O . SER A 1 122 ? -0.666 -6.516 -1.070 1.00 96.88 122 SER A O 1
ATOM 868 N N . MET A 1 123 ? -1.329 -5.459 0.807 1.00 97.31 123 MET A N 1
ATOM 869 C CA . MET A 1 123 ? -0.258 -4.476 0.846 1.00 97.31 123 MET A CA 1
ATOM 870 C C . MET A 1 123 ? 0.562 -4.689 2.115 1.00 97.31 123 MET A C 1
ATOM 872 O O . MET A 1 123 ? 0.021 -4.642 3.219 1.00 97.31 123 MET A O 1
ATOM 876 N N . TRP A 1 124 ? 1.855 -4.950 1.960 1.00 96.50 124 TRP A N 1
ATOM 877 C CA . TRP A 1 124 ? 2.786 -5.239 3.047 1.00 96.50 124 TRP A CA 1
ATOM 878 C C . TRP A 1 124 ? 3.791 -4.099 3.196 1.00 96.50 124 TRP A C 1
ATOM 880 O O . TRP A 1 124 ? 4.452 -3.718 2.233 1.00 96.50 124 TRP A O 1
ATOM 890 N N . MET A 1 125 ? 3.955 -3.599 4.418 1.00 94.75 125 MET A N 1
ATOM 891 C CA . MET A 1 125 ? 4.993 -2.635 4.783 1.00 94.75 125 MET A CA 1
ATOM 892 C C . MET A 1 125 ? 6.055 -3.381 5.590 1.00 94.75 125 MET A C 1
ATOM 894 O O . MET A 1 125 ? 5.874 -3.626 6.786 1.00 94.75 125 MET A O 1
ATOM 898 N N . ARG A 1 126 ? 7.126 -3.816 4.919 1.00 93.38 126 ARG A N 1
ATOM 899 C CA . ARG A 1 126 ? 8.123 -4.737 5.486 1.00 93.38 126 ARG A CA 1
ATOM 900 C C . ARG A 1 126 ? 9.399 -4.023 5.904 1.00 93.38 126 ARG A C 1
ATOM 902 O O . ARG A 1 126 ? 9.857 -3.113 5.213 1.00 93.38 126 ARG A O 1
ATOM 909 N N . ASP A 1 127 ? 10.011 -4.514 6.975 1.00 93.50 127 ASP A N 1
ATOM 910 C CA . ASP A 1 127 ? 11.404 -4.231 7.320 1.00 93.50 127 ASP A CA 1
ATOM 911 C C . ASP A 1 127 ? 12.327 -4.803 6.224 1.00 93.50 127 ASP A C 1
ATOM 913 O O . ASP A 1 127 ? 12.313 -6.009 5.947 1.00 93.50 127 ASP A O 1
ATOM 917 N N . ALA A 1 128 ? 13.091 -3.923 5.571 1.00 92.31 128 ALA A N 1
ATOM 918 C CA . ALA A 1 128 ? 14.049 -4.264 4.516 1.00 92.31 128 ALA A CA 1
ATOM 919 C C . ALA A 1 128 ? 15.477 -4.503 5.051 1.00 92.31 128 ALA A C 1
ATOM 921 O O . ALA A 1 128 ? 16.390 -4.790 4.278 1.00 92.31 128 ALA A O 1
ATOM 922 N N . GLY A 1 129 ? 15.678 -4.429 6.366 1.00 91.88 129 GLY A N 1
ATOM 923 C CA . GLY A 1 129 ? 16.970 -4.418 7.036 1.00 91.88 129 GLY A CA 1
ATOM 924 C C . GLY A 1 129 ? 17.573 -3.015 7.089 1.00 91.88 129 GLY A C 1
ATOM 925 O O . GLY A 1 129 ? 17.096 -2.082 6.438 1.00 91.88 129 GLY A O 1
ATOM 926 N N . ASN A 1 130 ? 18.640 -2.858 7.877 1.00 91.44 130 ASN A N 1
ATOM 927 C CA . ASN A 1 130 ? 19.427 -1.622 7.978 1.00 91.44 130 ASN A CA 1
ATOM 928 C C . ASN A 1 130 ? 18.578 -0.362 8.232 1.00 91.44 130 ASN A C 1
ATOM 930 O O . ASN A 1 130 ? 18.788 0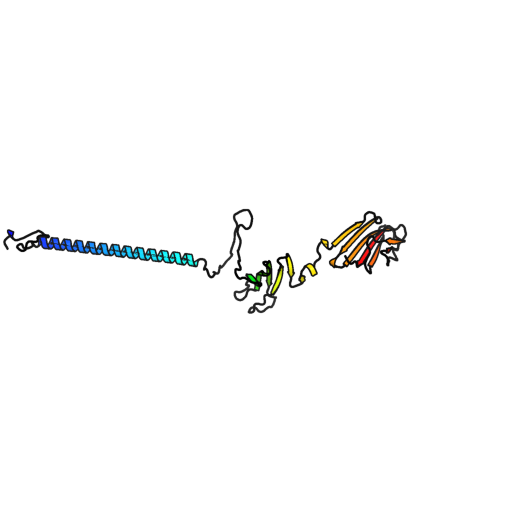.673 7.601 1.00 91.44 130 ASN A O 1
ATOM 934 N N . ASN A 1 131 ? 17.605 -0.460 9.147 1.00 89.81 131 ASN A N 1
ATOM 935 C CA . ASN A 1 131 ? 16.688 0.630 9.499 1.00 89.81 131 ASN A CA 1
ATOM 936 C C . ASN A 1 131 ? 15.898 1.184 8.294 1.00 89.81 131 ASN A C 1
ATOM 938 O O . ASN A 1 131 ? 15.575 2.371 8.233 1.00 89.81 131 ASN A O 1
ATOM 942 N N . SER A 1 132 ? 15.616 0.329 7.309 1.00 93.00 132 SER A N 1
ATOM 943 C CA . SER A 1 132 ? 14.903 0.690 6.089 1.00 93.00 132 SER A CA 1
ATOM 944 C C . SER A 1 132 ? 13.626 -0.130 5.919 1.00 93.00 132 SER A C 1
ATOM 946 O O . SER A 1 132 ? 13.445 -1.184 6.530 1.00 93.00 132 SER A O 1
ATOM 948 N N . THR A 1 133 ? 12.715 0.370 5.087 1.00 93.94 133 THR A N 1
ATOM 949 C CA . THR A 1 133 ? 11.432 -0.279 4.809 1.00 93.94 133 THR A CA 1
ATOM 950 C C . THR A 1 133 ? 11.199 -0.409 3.313 1.00 93.94 133 THR A C 1
ATOM 952 O O . THR A 1 133 ? 11.787 0.305 2.502 1.00 93.94 133 THR A O 1
ATOM 955 N N . GLN A 1 134 ? 10.337 -1.346 2.947 1.00 96.25 134 GLN A N 1
ATOM 956 C CA . GLN A 1 134 ? 9.871 -1.540 1.582 1.00 96.25 134 GLN A CA 1
ATOM 957 C C . GLN A 1 134 ? 8.363 -1.788 1.581 1.00 96.25 134 GLN A C 1
ATOM 959 O O . GLN A 1 134 ? 7.798 -2.271 2.567 1.00 96.25 134 GLN A O 1
ATOM 964 N N . ILE A 1 135 ? 7.725 -1.479 0.458 1.00 97.81 135 ILE A N 1
ATOM 965 C CA . ILE A 1 135 ? 6.301 -1.724 0.239 1.00 97.81 135 ILE A CA 1
ATOM 966 C C . ILE A 1 135 ? 6.176 -2.834 -0.794 1.00 97.81 135 ILE A C 1
ATOM 968 O O . ILE A 1 135 ? 6.770 -2.756 -1.869 1.00 97.81 135 ILE A O 1
ATOM 972 N N . GLU A 1 136 ? 5.405 -3.864 -0.474 1.00 97.50 136 GLU A N 1
ATOM 973 C CA . GLU A 1 136 ? 5.116 -4.972 -1.377 1.00 97.50 136 GLU A CA 1
ATOM 974 C C . GLU A 1 136 ? 3.614 -5.090 -1.602 1.00 97.50 136 GLU A C 1
ATOM 976 O O . GLU A 1 136 ? 2.822 -5.015 -0.664 1.00 97.50 136 GLU A O 1
ATOM 981 N N . PHE A 1 137 ? 3.231 -5.304 -2.853 1.00 97.81 137 PHE A N 1
ATOM 982 C CA . PHE A 1 137 ? 1.873 -5.641 -3.239 1.00 97.81 137 PHE A CA 1
ATOM 983 C C . PHE A 1 137 ? 1.867 -7.104 -3.632 1.00 97.81 137 PHE A C 1
ATOM 985 O O . PHE A 1 137 ? 2.632 -7.534 -4.504 1.00 97.81 137 PHE A O 1
ATOM 992 N N . LEU A 1 138 ? 1.018 -7.865 -2.957 1.00 97.75 138 LEU A N 1
ATOM 993 C CA . LEU A 1 138 ? 0.864 -9.287 -3.169 1.00 97.75 138 LEU A CA 1
ATOM 994 C C . LEU A 1 138 ? -0.494 -9.545 -3.799 1.00 97.75 138 LEU A C 1
ATOM 996 O O . LEU A 1 138 ? -1.491 -8.948 -3.395 1.00 97.75 138 LEU A O 1
ATOM 1000 N N . ASN A 1 139 ? -0.527 -10.458 -4.760 1.00 96.69 139 ASN A N 1
ATOM 1001 C CA . ASN A 1 139 ? -1.764 -10.890 -5.385 1.00 96.69 139 ASN A CA 1
ATOM 1002 C C . ASN A 1 139 ? -1.760 -12.402 -5.574 1.00 96.69 139 ASN A C 1
ATOM 1004 O O . ASN A 1 139 ? -0.713 -13.011 -5.805 1.00 96.69 139 ASN A O 1
ATOM 1008 N N . THR A 1 140 ? -2.937 -13.002 -5.486 1.00 96.12 140 THR A N 1
ATOM 1009 C CA . THR A 1 140 ? -3.120 -14.409 -5.823 1.00 96.12 140 THR A CA 1
ATOM 1010 C C . THR A 1 140 ? -3.237 -14.575 -7.342 1.00 96.12 140 THR A C 1
ATOM 1012 O O . THR A 1 140 ? -3.995 -13.824 -7.959 1.00 96.12 140 THR A O 1
ATOM 1015 N N . PRO A 1 141 ? -2.517 -15.525 -7.971 1.00 95.12 141 PRO A N 1
ATOM 1016 C CA . PRO A 1 141 ? -2.683 -15.811 -9.392 1.00 95.12 141 PRO A CA 1
ATOM 1017 C C . PRO A 1 141 ? -4.118 -16.210 -9.757 1.00 95.12 141 PRO A C 1
ATOM 1019 O O . PRO A 1 141 ? -4.825 -16.847 -8.973 1.00 95.12 141 PRO A O 1
ATOM 1022 N N . GLU A 1 142 ? -4.529 -15.866 -10.974 1.00 94.00 142 GLU A N 1
ATOM 1023 C CA . GLU A 1 142 ? -5.792 -16.333 -11.543 1.00 94.00 142 GLU A CA 1
ATOM 1024 C C . GLU A 1 142 ? -5.823 -17.870 -11.604 1.00 94.00 142 GLU A C 1
ATOM 1026 O O . GLU A 1 142 ? -4.809 -18.514 -11.876 1.00 94.00 142 GLU A O 1
ATOM 1031 N N . GLY A 1 143 ? -6.981 -18.464 -11.303 1.00 92.31 143 GLY A N 1
ATOM 1032 C CA . GLY A 1 143 ? -7.159 -19.920 -11.276 1.00 92.31 143 GLY A CA 1
ATOM 1033 C C . GLY A 1 143 ? -6.536 -20.632 -10.069 1.00 92.31 143 GLY A C 1
ATOM 1034 O O . GLY A 1 143 ? -6.631 -21.855 -9.976 1.00 92.31 143 GLY A O 1
ATOM 1035 N N . ALA A 1 144 ? -5.915 -19.910 -9.132 1.00 92.62 144 ALA A N 1
ATOM 1036 C CA . ALA A 1 144 ? -5.354 -20.528 -7.938 1.00 92.62 144 ALA A CA 1
ATOM 1037 C C . ALA A 1 144 ? -6.443 -21.037 -6.979 1.00 92.62 144 ALA A C 1
ATOM 1039 O O . ALA A 1 144 ? -7.518 -20.443 -6.865 1.00 92.62 144 ALA A O 1
ATOM 1040 N N . ASN A 1 145 ? -6.123 -22.110 -6.249 1.00 89.62 145 ASN A N 1
ATOM 1041 C CA . ASN A 1 145 ? -7.020 -22.746 -5.285 1.00 89.62 145 ASN A CA 1
ATOM 1042 C C . ASN A 1 145 ? -7.564 -21.727 -4.254 1.00 89.62 145 ASN A C 1
ATOM 1044 O O . ASN A 1 145 ? -6.853 -20.822 -3.807 1.00 89.62 145 ASN A O 1
ATOM 1048 N N . TRP A 1 146 ? -8.843 -21.862 -3.907 1.00 87.44 146 TRP A N 1
ATOM 1049 C CA . TRP A 1 146 ? -9.539 -21.022 -2.932 1.00 87.44 146 TRP A CA 1
ATOM 1050 C C . TRP A 1 146 ? -9.169 -21.355 -1.483 1.00 87.44 146 TRP A C 1
ATOM 1052 O O . TRP A 1 146 ? -9.229 -20.469 -0.637 1.00 87.44 146 TRP A O 1
ATOM 1062 N N . ASP A 1 147 ? -8.716 -22.583 -1.221 1.00 89.69 147 ASP A N 1
ATOM 1063 C CA . ASP A 1 147 ? -8.406 -23.090 0.124 1.00 89.69 147 ASP A CA 1
ATOM 1064 C C . ASP A 1 147 ? -6.923 -22.965 0.503 1.00 89.69 147 ASP A C 1
ATOM 1066 O O . ASP A 1 147 ? -6.497 -23.429 1.560 1.00 89.69 147 ASP A O 1
ATOM 1070 N N . ILE A 1 148 ? -6.110 -22.355 -0.364 1.00 90.62 148 ILE A N 1
ATOM 1071 C CA . ILE A 1 148 ? -4.671 -22.195 -0.148 1.00 90.62 148 ILE A CA 1
ATOM 1072 C C . ILE A 1 148 ? -4.290 -20.729 -0.336 1.00 90.62 148 ILE A C 1
ATOM 1074 O O . ILE A 1 148 ? -4.677 -20.087 -1.315 1.00 90.62 148 ILE A O 1
ATOM 1078 N N . ASP A 1 149 ? -3.485 -20.204 0.589 1.00 93.44 149 ASP A N 1
ATOM 1079 C CA . ASP A 1 149 ? -2.839 -18.908 0.410 1.00 93.44 149 ASP A CA 1
ATOM 1080 C C . ASP A 1 149 ? -1.716 -19.026 -0.622 1.00 93.44 149 ASP A C 1
ATOM 1082 O O . ASP A 1 149 ? -0.612 -19.496 -0.351 1.00 93.44 149 ASP A O 1
ATOM 1086 N N . SER A 1 150 ? -2.036 -18.614 -1.842 1.00 94.56 150 SER A N 1
ATOM 1087 C CA . SER A 1 150 ? -1.127 -18.600 -2.984 1.00 94.56 150 SER A CA 1
ATOM 1088 C C . SER A 1 150 ? -0.726 -17.181 -3.392 1.00 94.56 150 SER A C 1
ATOM 1090 O O . SER A 1 150 ? -0.349 -16.958 -4.546 1.00 94.56 150 SER A O 1
ATOM 1092 N N . ARG A 1 151 ? -0.833 -16.201 -2.481 1.00 96.06 151 ARG A N 1
ATOM 1093 C CA . ARG A 1 151 ? -0.396 -14.824 -2.739 1.00 96.06 151 ARG A CA 1
ATOM 1094 C C . ARG A 1 151 ? 1.097 -14.784 -3.055 1.00 96.06 151 ARG A C 1
ATOM 1096 O O . ARG A 1 151 ? 1.917 -15.441 -2.420 1.00 96.06 151 ARG A O 1
ATOM 1103 N N . GLN A 1 152 ? 1.460 -13.969 -4.037 1.00 96.06 152 GLN A N 1
ATOM 1104 C CA . GLN A 1 152 ? 2.842 -13.760 -4.462 1.00 96.06 152 GLN A CA 1
ATOM 1105 C C . GLN A 1 152 ? 3.103 -12.266 -4.603 1.00 96.06 152 GLN A C 1
ATOM 1107 O O . GLN A 1 152 ? 2.215 -11.530 -5.034 1.00 96.06 152 GLN A O 1
ATOM 1112 N N . THR A 1 153 ? 4.319 -11.810 -4.296 1.00 97.00 153 THR A N 1
ATOM 1113 C CA . THR A 1 153 ? 4.718 -10.424 -4.567 1.00 97.00 153 THR A CA 1
ATOM 1114 C C . THR A 1 153 ? 4.665 -10.170 -6.072 1.00 97.00 153 THR A C 1
ATOM 1116 O O . THR A 1 153 ? 5.375 -10.806 -6.852 1.00 97.00 153 THR A O 1
ATOM 1119 N N . VAL A 1 154 ? 3.801 -9.242 -6.482 1.00 97.94 154 VAL A N 1
ATOM 1120 C CA . VAL A 1 154 ? 3.625 -8.838 -7.884 1.00 97.94 154 VAL A CA 1
ATOM 1121 C C . VAL A 1 154 ? 4.262 -7.486 -8.179 1.00 97.94 154 VAL A C 1
ATOM 1123 O O . VAL A 1 154 ? 4.663 -7.240 -9.316 1.00 97.94 154 VAL A O 1
ATOM 1126 N N . PHE A 1 155 ? 4.407 -6.637 -7.160 1.00 98.06 155 PHE A N 1
ATOM 1127 C CA . PHE A 1 155 ? 5.049 -5.333 -7.264 1.00 98.06 155 PHE A CA 1
ATOM 1128 C C . PHE A 1 155 ? 5.733 -4.956 -5.946 1.00 98.06 155 PHE A C 1
ATOM 1130 O O . PHE A 1 155 ? 5.211 -5.239 -4.867 1.00 98.06 155 PHE A O 1
ATOM 1137 N N . LYS A 1 156 ? 6.905 -4.325 -6.027 1.00 97.69 156 LYS A N 1
ATOM 1138 C CA . LYS A 1 156 ? 7.706 -3.903 -4.873 1.00 97.69 156 LYS A CA 1
ATOM 1139 C C . LYS A 1 156 ? 8.292 -2.512 -5.099 1.00 97.69 156 LYS A C 1
ATOM 1141 O O . LYS A 1 156 ? 8.831 -2.231 -6.167 1.00 97.69 156 LYS A O 1
ATOM 1146 N N . ILE A 1 157 ? 8.243 -1.692 -4.052 1.00 97.81 157 ILE A N 1
ATOM 1147 C CA . ILE A 1 157 ? 8.940 -0.409 -3.937 1.00 97.81 157 ILE A CA 1
ATOM 1148 C C . ILE A 1 157 ? 9.975 -0.542 -2.820 1.00 97.81 157 ILE A C 1
ATOM 1150 O O . ILE A 1 157 ? 9.617 -0.789 -1.666 1.00 97.81 157 ILE A O 1
ATOM 1154 N N . THR A 1 158 ? 11.258 -0.395 -3.145 1.00 96.31 158 THR A N 1
ATOM 1155 C CA . THR A 1 158 ? 12.329 -0.446 -2.137 1.00 96.31 158 THR A CA 1
ATOM 1156 C C . THR A 1 158 ? 12.503 0.894 -1.429 1.00 96.31 158 THR A C 1
ATOM 1158 O O . THR A 1 158 ? 12.076 1.932 -1.932 1.00 96.31 158 THR A O 1
ATOM 1161 N N . SER A 1 159 ? 13.246 0.902 -0.322 1.00 94.88 159 SER A N 1
ATOM 1162 C CA . SER A 1 159 ? 13.659 2.127 0.380 1.00 94.88 159 SER A CA 1
ATOM 1163 C C . SER A 1 159 ? 14.364 3.144 -0.528 1.00 94.88 159 SER A C 1
ATOM 1165 O O . SER A 1 159 ? 14.159 4.344 -0.385 1.00 94.88 159 SER A O 1
ATOM 1167 N N . SER A 1 160 ? 15.148 2.678 -1.505 1.00 93.88 160 SER A N 1
ATOM 1168 C CA . SER A 1 160 ? 15.806 3.530 -2.512 1.00 93.88 160 SER A CA 1
ATOM 1169 C C . SER A 1 160 ? 14.881 4.051 -3.626 1.00 93.88 160 SER A C 1
ATOM 1171 O O . SER A 1 160 ? 15.360 4.705 -4.546 1.00 93.88 160 SER A O 1
ATOM 1173 N N . GLY A 1 161 ? 13.584 3.729 -3.599 1.00 94.56 161 GLY A N 1
ATOM 1174 C CA . GLY A 1 161 ? 12.628 4.103 -4.647 1.00 94.56 161 GLY A CA 1
ATOM 1175 C C . GLY A 1 161 ? 12.705 3.254 -5.921 1.00 94.56 161 GLY A C 1
ATOM 1176 O O . GLY A 1 161 ? 12.090 3.610 -6.924 1.00 94.56 161 GLY A O 1
ATOM 1177 N N . ASN A 1 162 ? 13.434 2.131 -5.907 1.00 94.69 162 ASN A N 1
ATOM 1178 C CA . ASN A 1 162 ? 13.441 1.210 -7.039 1.00 94.69 162 ASN A CA 1
ATOM 1179 C C . ASN A 1 162 ? 12.099 0.489 -7.131 1.00 94.69 162 ASN A C 1
ATOM 1181 O O . ASN A 1 162 ? 11.542 0.058 -6.118 1.00 94.69 162 ASN A O 1
ATOM 1185 N N . LEU A 1 163 ? 11.627 0.324 -8.363 1.00 96.94 163 LEU A N 1
ATOM 1186 C CA . LEU A 1 163 ? 10.405 -0.399 -8.673 1.00 96.94 163 LEU A CA 1
ATOM 1187 C C . LEU A 1 163 ? 10.754 -1.769 -9.247 1.00 96.94 163 LEU A C 1
ATOM 1189 O O . LEU A 1 163 ? 11.513 -1.873 -10.214 1.00 96.94 163 LEU A O 1
ATOM 1193 N N . TRP A 1 164 ? 10.175 -2.807 -8.659 1.00 97.62 164 TRP A N 1
ATOM 1194 C CA . TRP A 1 164 ? 10.231 -4.171 -9.162 1.00 97.62 164 TRP A CA 1
ATOM 1195 C C . TRP A 1 164 ? 8.818 -4.649 -9.465 1.00 97.62 164 TRP A C 1
ATOM 1197 O O . TRP A 1 164 ? 7.892 -4.394 -8.696 1.00 97.62 164 TRP A O 1
ATOM 1207 N N . SER A 1 165 ? 8.648 -5.363 -10.568 1.00 97.12 165 SER A N 1
ATOM 1208 C CA . SER A 1 165 ? 7.405 -6.052 -10.896 1.00 97.12 165 SER A CA 1
ATOM 1209 C C . SER A 1 165 ? 7.699 -7.507 -11.209 1.00 97.12 165 SER A C 1
ATOM 1211 O O . SER A 1 165 ? 8.756 -7.836 -11.740 1.00 97.12 165 SER A O 1
ATOM 1213 N N . LYS A 1 166 ? 6.739 -8.388 -10.954 1.00 96.31 166 LYS A N 1
ATOM 1214 C CA . LYS A 1 166 ? 6.910 -9.804 -11.277 1.00 96.31 166 LYS A CA 1
ATOM 1215 C C . LYS A 1 166 ? 7.059 -10.059 -12.782 1.00 96.31 166 LYS A C 1
ATOM 1217 O O . LYS A 1 166 ? 7.717 -11.018 -13.164 1.00 96.31 166 LYS A O 1
ATOM 1222 N N . ALA A 1 167 ? 6.475 -9.203 -13.622 1.00 94.88 167 ALA A N 1
ATOM 1223 C CA . ALA A 1 167 ? 6.554 -9.321 -15.076 1.00 94.88 167 ALA A CA 1
ATOM 1224 C C . ALA A 1 167 ? 7.926 -8.915 -15.645 1.00 94.88 167 ALA A C 1
ATOM 1226 O O . ALA A 1 167 ? 8.398 -9.549 -16.581 1.00 94.88 167 ALA A O 1
ATOM 1227 N N . PHE A 1 168 ? 8.559 -7.882 -15.080 1.00 94.75 168 PHE A N 1
ATOM 1228 C CA . PHE A 1 168 ? 9.785 -7.285 -15.628 1.00 94.75 168 PHE A CA 1
ATOM 1229 C C . PHE A 1 168 ? 10.996 -7.372 -14.695 1.00 94.75 168 PHE A C 1
ATOM 1231 O O . PHE A 1 168 ? 12.047 -6.843 -15.007 1.00 94.75 168 PHE A O 1
ATOM 1238 N N . GLY A 1 169 ? 10.900 -7.958 -13.507 1.00 95.56 169 GLY A N 1
ATOM 1239 C CA . GLY A 1 169 ? 11.964 -7.782 -12.523 1.00 95.56 169 GLY A CA 1
ATOM 1240 C C . GLY A 1 169 ? 12.138 -6.299 -12.161 1.00 95.56 169 GLY A C 1
ATOM 1241 O O . GLY A 1 169 ? 11.150 -5.602 -11.913 1.00 95.56 169 GLY A O 1
ATOM 1242 N N . TRP A 1 170 ? 13.377 -5.799 -12.133 1.00 95.38 170 TRP A N 1
ATOM 1243 C CA . TRP A 1 170 ? 13.640 -4.377 -11.905 1.00 95.38 170 TRP A CA 1
ATOM 1244 C C . TRP A 1 170 ? 13.276 -3.544 -13.131 1.00 95.38 170 TRP A C 1
ATOM 1246 O O . TRP A 1 170 ? 13.794 -3.754 -14.222 1.00 95.38 170 TRP A O 1
ATOM 1256 N N . LEU A 1 171 ? 12.426 -2.531 -12.949 1.00 93.31 171 LEU A N 1
ATOM 1257 C CA . LEU A 1 171 ? 11.964 -1.703 -14.068 1.00 93.31 171 LEU A CA 1
ATOM 1258 C C . LEU A 1 171 ? 13.114 -0.992 -14.800 1.00 93.31 171 LEU A C 1
ATOM 1260 O O . LEU A 1 171 ? 13.025 -0.779 -16.002 1.00 93.31 171 LEU A O 1
ATOM 1264 N N . HIS A 1 172 ? 14.201 -0.642 -14.112 1.00 88.06 172 HIS A N 1
ATOM 1265 C CA . HIS A 1 172 ? 15.337 0.029 -14.752 1.00 88.06 172 HIS A CA 1
ATOM 1266 C C . HIS A 1 172 ? 16.145 -0.870 -15.699 1.00 88.06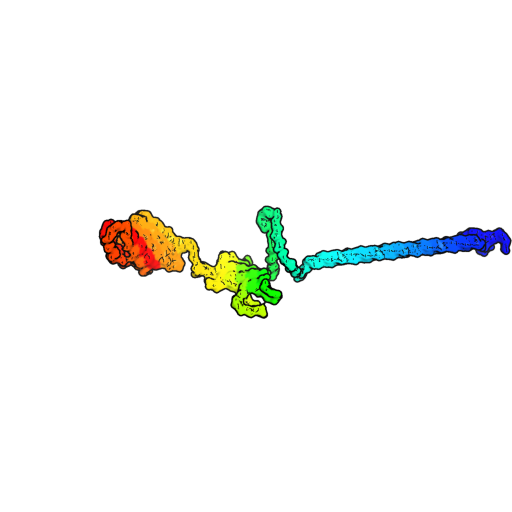 172 HIS A C 1
ATOM 1268 O O . HIS A 1 172 ? 16.938 -0.342 -16.473 1.00 88.06 172 HIS A O 1
ATOM 1274 N N . ASP A 1 173 ? 15.917 -2.185 -15.685 1.00 88.19 173 ASP A N 1
ATOM 1275 C CA . ASP A 1 173 ? 16.511 -3.108 -16.657 1.00 88.19 173 ASP A CA 1
ATOM 1276 C C . ASP A 1 173 ? 15.717 -3.139 -17.977 1.00 88.19 173 ASP A C 1
ATOM 1278 O O . ASP A 1 173 ? 16.242 -3.572 -18.997 1.00 88.19 173 ASP A O 1
ATOM 1282 N N . TYR A 1 174 ? 14.464 -2.661 -17.970 1.00 88.94 174 TYR A N 1
ATOM 1283 C CA . TYR A 1 174 ? 13.539 -2.734 -19.112 1.00 88.94 174 TYR A CA 1
ATOM 1284 C C . TYR A 1 174 ? 13.107 -1.362 -19.647 1.00 88.94 174 TYR A C 1
ATOM 1286 O O . TYR A 1 174 ? 12.703 -1.252 -20.804 1.00 88.94 174 TYR A O 1
ATOM 1294 N N . PHE A 1 175 ? 13.168 -0.308 -18.828 1.00 86.19 175 PHE A N 1
ATOM 1295 C CA . PHE A 1 175 ? 12.728 1.040 -19.189 1.00 86.19 175 PHE A CA 1
ATOM 1296 C C . PHE A 1 175 ? 13.889 2.039 -19.135 1.00 86.19 175 PHE A C 1
ATOM 1298 O O . PHE A 1 175 ? 14.583 2.151 -18.125 1.00 86.19 175 PHE A O 1
ATOM 1305 N N . MET A 1 176 ? 14.053 2.825 -20.204 1.00 84.06 176 MET A N 1
ATOM 1306 C CA . MET A 1 176 ? 15.069 3.882 -20.276 1.00 84.06 176 MET A CA 1
ATOM 1307 C C . MET A 1 176 ? 14.602 5.174 -19.595 1.00 84.06 176 MET A C 1
ATOM 1309 O O . MET A 1 176 ? 13.433 5.563 -19.690 1.00 84.06 176 MET A O 1
ATOM 1313 N N . LYS A 1 177 ? 15.523 5.893 -18.949 1.00 87.81 177 LYS A N 1
ATOM 1314 C CA . LYS A 1 177 ? 15.257 7.241 -18.432 1.00 87.81 177 LYS A CA 1
ATOM 1315 C C . LYS A 1 177 ? 15.376 8.250 -19.568 1.00 87.81 177 LYS A C 1
ATOM 1317 O O . LYS A 1 177 ? 16.135 8.060 -20.512 1.00 87.81 177 LYS A O 1
ATOM 1322 N N . ARG A 1 178 ? 14.719 9.408 -19.432 1.00 86.75 178 ARG A N 1
ATOM 1323 C CA . ARG A 1 178 ? 14.883 10.525 -20.384 1.00 86.75 178 ARG A CA 1
ATOM 1324 C C . ARG A 1 178 ? 16.351 10.917 -20.577 1.00 86.75 178 ARG A C 1
ATOM 1326 O O . ARG A 1 178 ? 16.744 11.250 -21.685 1.00 86.75 178 ARG A O 1
ATOM 1333 N N . SER A 1 179 ? 17.155 10.869 -19.514 1.00 87.88 179 SER A N 1
ATOM 1334 C CA . SER A 1 179 ? 18.590 11.158 -19.582 1.00 87.88 179 SER A CA 1
ATOM 1335 C C . SER A 1 179 ? 19.358 10.198 -20.489 1.00 87.88 179 SER A C 1
ATOM 1337 O O . SER A 1 179 ? 20.418 10.567 -20.984 1.00 87.88 179 SER A O 1
ATOM 1339 N N . ASP A 1 180 ? 18.855 8.983 -20.703 1.00 88.81 180 ASP A N 1
ATOM 1340 C CA . ASP A 1 180 ? 19.522 7.956 -21.507 1.00 88.81 180 ASP A CA 1
ATOM 1341 C C . ASP A 1 180 ? 19.341 8.202 -23.013 1.00 88.81 180 ASP A C 1
ATOM 1343 O O . ASP A 1 180 ? 20.080 7.626 -23.811 1.00 88.81 180 ASP A O 1
ATOM 1347 N N . PHE A 1 181 ? 18.424 9.109 -23.383 1.00 91.88 181 PHE A N 1
ATOM 1348 C CA . PHE A 1 181 ? 18.267 9.670 -24.722 1.00 91.88 181 PHE A CA 1
ATOM 1349 C C . PHE A 1 181 ? 18.888 11.074 -24.778 1.00 91.88 181 PHE A C 1
ATOM 1351 O O . PHE A 1 181 ? 18.268 12.075 -24.412 1.00 91.88 181 PHE A O 1
ATOM 1358 N N . ILE A 1 182 ? 20.141 11.152 -25.217 1.00 91.81 182 ILE A N 1
ATOM 1359 C CA . ILE A 1 182 ? 20.898 12.407 -25.302 1.00 91.81 182 ILE A CA 1
ATOM 1360 C C . ILE A 1 182 ? 20.831 12.927 -26.734 1.00 91.81 182 ILE A C 1
ATOM 1362 O O . ILE A 1 182 ? 20.905 12.136 -27.671 1.00 91.81 182 ILE A O 1
ATOM 1366 N N . HIS A 1 183 ? 20.749 14.246 -26.913 1.00 94.19 183 HIS A N 1
ATOM 1367 C CA . HIS A 1 183 ? 20.994 14.868 -28.209 1.00 94.19 183 HIS A CA 1
ATOM 1368 C C . HIS A 1 183 ? 22.054 15.968 -28.114 1.00 94.19 183 HIS A C 1
ATOM 1370 O O . HIS A 1 183 ? 22.079 16.739 -27.155 1.00 94.19 183 HIS A O 1
ATOM 1376 N N . THR A 1 184 ? 22.890 16.068 -29.141 1.00 96.06 184 THR A N 1
ATOM 1377 C CA . THR A 1 184 ? 23.908 17.109 -29.296 1.00 96.06 184 THR A CA 1
ATOM 1378 C C . THR A 1 184 ? 23.691 17.811 -30.630 1.00 96.06 184 THR A C 1
ATOM 1380 O O . THR A 1 184 ? 23.556 17.154 -31.662 1.00 96.06 184 THR A O 1
ATOM 1383 N N . TRP A 1 185 ? 23.643 19.144 -30.619 1.00 97.44 185 TRP A N 1
ATOM 1384 C CA . TRP A 1 185 ? 23.517 19.960 -31.828 1.00 97.44 185 TRP A CA 1
ATOM 1385 C C . TRP A 1 185 ? 24.866 20.562 -32.222 1.00 97.44 185 TRP A C 1
ATOM 1387 O O . TRP A 1 185 ? 25.497 21.257 -31.427 1.00 97.44 185 TRP A O 1
ATOM 1397 N N . TYR A 1 186 ? 25.276 20.330 -33.466 1.00 97.50 186 TYR A N 1
ATOM 1398 C CA . TYR A 1 186 ? 26.494 20.848 -34.076 1.00 97.50 186 TYR A CA 1
ATOM 1399 C C . TYR A 1 186 ? 26.121 21.867 -35.169 1.00 97.50 186 TYR A C 1
ATOM 1401 O O . TYR A 1 186 ? 25.960 21.484 -36.332 1.00 97.50 186 TYR A O 1
ATOM 1409 N N . PRO A 1 187 ? 25.970 23.166 -34.831 1.00 95.88 187 PRO A N 1
ATOM 1410 C CA . PRO A 1 187 ? 25.462 24.178 -35.765 1.00 95.88 187 PRO A CA 1
ATOM 1411 C C . PRO A 1 187 ? 26.380 24.411 -36.968 1.00 95.88 187 PRO A C 1
ATOM 1413 O O . PRO A 1 187 ? 25.894 24.638 -38.070 1.00 95.88 187 PRO A O 1
ATOM 1416 N N . ASN A 1 188 ? 27.696 24.319 -36.764 1.00 95.38 188 ASN A N 1
ATOM 1417 C CA . ASN A 1 188 ? 28.706 24.600 -37.791 1.00 95.38 188 ASN A CA 1
ATOM 1418 C C . ASN A 1 188 ? 29.183 23.339 -38.535 1.00 95.38 188 ASN A C 1
ATOM 1420 O O . ASN A 1 188 ? 30.114 23.412 -39.334 1.00 95.38 188 ASN A O 1
ATOM 1424 N N . HIS A 1 189 ? 28.593 22.172 -38.257 1.00 95.06 189 HIS A N 1
ATOM 1425 C CA . HIS A 1 189 ? 28.957 20.919 -38.918 1.00 95.06 189 HIS A CA 1
ATOM 1426 C C . HIS A 1 189 ? 28.041 20.694 -40.123 1.00 95.06 189 HIS A C 1
ATOM 1428 O O . HIS A 1 189 ? 26.886 20.284 -39.970 1.00 95.06 189 HIS A O 1
ATOM 1434 N N . TYR A 1 190 ? 28.561 21.004 -41.315 1.00 94.19 190 TYR A N 1
ATOM 1435 C CA . TYR A 1 190 ? 27.796 21.134 -42.565 1.00 94.19 190 TYR A CA 1
ATOM 1436 C C . TYR A 1 190 ? 26.635 22.132 -42.425 1.00 94.19 190 TYR A C 1
ATOM 1438 O O . TYR A 1 190 ? 26.799 23.175 -41.801 1.00 94.19 190 TYR A O 1
ATOM 1446 N N . ASN A 1 191 ? 25.461 21.847 -42.997 1.00 91.94 191 ASN A N 1
ATOM 1447 C CA . ASN A 1 191 ? 24.272 22.691 -42.873 1.00 91.94 191 ASN A CA 1
ATOM 1448 C C . ASN A 1 191 ? 23.472 22.343 -41.600 1.00 91.94 191 ASN A C 1
ATOM 1450 O O . ASN A 1 191 ? 22.248 22.191 -41.643 1.00 91.94 191 ASN A O 1
ATOM 1454 N N . GLY A 1 192 ? 24.199 22.175 -40.492 1.00 93.81 192 GLY A N 1
ATOM 1455 C CA . GLY A 1 192 ? 23.689 21.759 -39.194 1.00 93.81 192 GLY A CA 1
ATOM 1456 C C . GLY A 1 192 ? 23.534 20.241 -39.052 1.00 93.81 192 GLY A C 1
ATOM 1457 O O . GLY A 1 192 ? 22.986 19.563 -39.926 1.00 93.81 192 GLY A O 1
ATOM 1458 N N . THR A 1 193 ? 24.019 19.704 -37.931 1.00 96.88 193 THR A N 1
ATOM 1459 C CA . THR A 1 193 ? 23.978 18.268 -37.628 1.00 96.88 193 THR A CA 1
ATOM 1460 C C . THR A 1 193 ? 23.514 18.002 -36.199 1.00 96.88 193 THR A C 1
ATOM 1462 O O . THR A 1 193 ? 24.062 18.571 -35.257 1.00 96.88 193 THR A O 1
ATOM 1465 N N . THR A 1 194 ? 22.568 17.079 -36.021 1.00 97.38 194 THR A N 1
ATOM 1466 C CA . THR A 1 194 ? 22.160 16.578 -34.700 1.00 97.38 194 THR A CA 1
ATOM 1467 C C . THR A 1 194 ? 22.627 15.143 -34.518 1.00 97.38 194 THR A C 1
ATOM 1469 O O . THR A 1 194 ? 22.430 14.310 -35.400 1.00 97.38 194 THR A O 1
ATOM 1472 N N . VAL A 1 195 ? 23.198 14.837 -33.357 1.00 96.44 195 VAL A N 1
ATOM 1473 C CA . VAL A 1 195 ? 23.495 13.464 -32.934 1.00 96.44 195 VAL A CA 1
ATOM 1474 C C . VAL A 1 195 ? 22.569 13.102 -31.789 1.00 96.44 195 VAL A C 1
ATOM 1476 O O . VAL A 1 195 ? 22.531 13.816 -30.795 1.00 96.44 195 VAL A O 1
ATOM 1479 N N . TYR A 1 196 ? 21.848 11.996 -31.914 1.00 96.00 196 TYR A N 1
ATOM 1480 C CA . TYR A 1 196 ? 21.075 11.371 -30.850 1.00 96.00 196 TYR A CA 1
ATOM 1481 C C . TYR A 1 196 ? 21.799 10.115 -30.366 1.00 96.00 196 TYR A C 1
ATOM 1483 O O . TYR A 1 196 ? 22.293 9.334 -31.175 1.00 96.00 196 TYR A O 1
ATOM 1491 N N . LYS A 1 197 ? 21.848 9.898 -29.054 1.00 93.94 197 LYS A N 1
ATOM 1492 C CA . LYS A 1 197 ? 22.455 8.723 -28.418 1.00 93.94 197 LYS A CA 1
ATOM 1493 C C . LYS A 1 197 ? 21.438 8.060 -27.509 1.00 93.94 197 LYS A C 1
ATOM 1495 O O . LYS A 1 197 ? 20.849 8.730 -26.664 1.00 93.94 197 LYS A O 1
ATOM 1500 N N . ILE A 1 198 ? 21.274 6.754 -27.667 1.00 92.62 198 ILE A N 1
ATOM 1501 C CA . ILE A 1 198 ? 20.403 5.901 -26.864 1.00 92.62 198 ILE A CA 1
ATOM 1502 C C . ILE A 1 198 ? 21.303 4.945 -26.082 1.00 92.62 198 ILE A C 1
ATOM 1504 O O . ILE A 1 198 ? 21.647 3.865 -26.566 1.00 92.62 198 ILE A O 1
ATOM 1508 N N . ARG A 1 199 ? 21.708 5.366 -24.878 1.00 87.50 199 ARG A N 1
ATOM 1509 C CA . ARG A 1 199 ? 22.736 4.682 -24.070 1.00 87.50 199 ARG A CA 1
ATOM 1510 C C . ARG A 1 199 ? 22.387 3.236 -23.755 1.00 87.50 199 ARG A C 1
ATOM 1512 O O . ARG A 1 199 ? 23.192 2.344 -23.958 1.00 87.50 199 ARG A O 1
ATOM 1519 N N . HIS A 1 200 ? 21.141 2.991 -23.361 1.00 85.69 200 HIS A N 1
ATOM 1520 C CA . HIS A 1 200 ? 20.683 1.649 -23.000 1.00 85.69 200 HIS A CA 1
ATOM 1521 C C . HIS A 1 200 ? 20.780 0.626 -24.151 1.00 85.69 200 HIS A C 1
ATOM 1523 O O . HIS A 1 200 ? 20.905 -0.566 -23.902 1.00 85.69 200 HIS A O 1
ATOM 1529 N N . LEU A 1 201 ? 20.741 1.082 -25.409 1.00 88.12 201 LEU A N 1
ATOM 1530 C CA . LEU A 1 201 ? 20.858 0.221 -26.591 1.00 88.12 201 LEU A CA 1
ATOM 1531 C C . LEU A 1 201 ? 22.241 0.290 -27.247 1.00 88.12 201 LEU A C 1
ATOM 1533 O O . LEU A 1 201 ? 22.443 -0.350 -28.278 1.00 88.12 201 LEU A O 1
ATOM 1537 N N . ASN A 1 202 ? 23.162 1.097 -26.706 1.00 90.94 202 ASN A N 1
ATOM 1538 C CA . ASN A 1 202 ? 24.419 1.449 -27.364 1.00 90.94 202 ASN A CA 1
ATOM 1539 C C . ASN A 1 202 ? 24.207 1.891 -28.827 1.00 90.94 202 ASN A C 1
ATOM 1541 O O . ASN A 1 202 ? 24.941 1.499 -29.738 1.00 90.94 202 ASN A O 1
ATOM 1545 N N . LEU A 1 203 ? 23.157 2.686 -29.067 1.00 92.31 203 LEU A N 1
ATOM 1546 C CA . LEU A 1 203 ? 22.768 3.149 -30.399 1.00 92.31 203 LEU A CA 1
ATOM 1547 C C . LEU A 1 203 ? 23.037 4.646 -30.541 1.00 92.31 203 LEU A C 1
ATOM 1549 O O . LEU A 1 203 ? 22.685 5.436 -29.667 1.00 92.31 203 LEU A O 1
ATOM 1553 N N . MET A 1 204 ? 23.593 5.051 -31.677 1.00 94.69 204 MET A N 1
ATOM 1554 C CA . MET A 1 204 ? 23.740 6.451 -32.057 1.00 94.69 204 MET A CA 1
ATOM 1555 C C . MET A 1 204 ? 23.064 6.698 -33.407 1.00 94.69 204 MET A C 1
ATOM 1557 O O . MET A 1 204 ? 23.048 5.830 -34.281 1.00 94.69 204 MET A O 1
ATOM 1561 N N . ILE A 1 205 ? 22.455 7.873 -33.543 1.00 95.50 205 ILE A N 1
ATOM 1562 C CA . ILE A 1 205 ? 21.763 8.323 -34.745 1.00 95.50 205 ILE A CA 1
ATOM 1563 C C . ILE A 1 205 ? 22.270 9.718 -35.083 1.00 95.50 205 ILE A C 1
ATOM 1565 O O . ILE A 1 205 ? 22.097 10.649 -34.301 1.00 95.50 205 ILE A O 1
ATOM 1569 N N . THR A 1 206 ? 22.848 9.892 -36.261 1.00 96.62 206 THR A N 1
ATOM 1570 C CA . THR A 1 206 ? 23.286 11.199 -36.754 1.00 96.62 206 THR A CA 1
ATOM 1571 C C . THR A 1 206 ? 22.359 11.653 -37.870 1.00 96.62 206 THR A C 1
ATOM 1573 O O . THR A 1 206 ? 22.169 10.937 -38.850 1.00 96.62 206 THR A O 1
ATOM 1576 N N . VAL A 1 207 ? 21.814 12.861 -37.745 1.00 96.81 207 VAL A N 1
ATOM 1577 C CA . VAL A 1 207 ? 21.026 13.533 -38.783 1.00 96.81 207 VAL A CA 1
ATOM 1578 C C . VAL A 1 207 ? 21.808 14.743 -39.273 1.00 96.81 207 VAL A C 1
ATOM 1580 O O . VAL A 1 207 ? 22.094 15.649 -38.491 1.00 96.81 207 VAL A O 1
ATOM 1583 N N . MET A 1 208 ? 22.152 14.764 -40.558 1.00 94.50 208 MET A N 1
ATOM 1584 C CA . MET A 1 208 ? 22.973 15.807 -41.178 1.00 94.50 208 MET A CA 1
ATOM 1585 C C . MET A 1 208 ? 22.295 16.365 -42.420 1.00 94.50 208 MET A C 1
ATOM 1587 O O . MET A 1 208 ? 21.581 15.653 -43.129 1.00 94.50 208 MET A O 1
ATOM 1591 N N . TYR A 1 209 ? 22.612 17.612 -42.746 1.00 93.19 209 TYR A N 1
ATOM 1592 C CA . TYR A 1 209 ? 22.254 18.212 -44.025 1.00 93.19 209 TYR A CA 1
ATOM 1593 C C . TYR A 1 209 ? 23.516 18.630 -44.772 1.00 93.19 209 TYR A C 1
ATOM 1595 O O . TYR A 1 209 ? 24.339 19.383 -44.250 1.00 93.19 209 TYR A O 1
ATOM 1603 N N . ALA A 1 210 ? 23.672 18.142 -45.999 1.00 91.88 210 ALA A N 1
ATOM 1604 C CA . ALA A 1 210 ? 24.863 18.372 -46.810 1.00 91.88 210 ALA A CA 1
ATOM 1605 C C . ALA A 1 210 ? 24.515 18.381 -48.306 1.00 91.88 210 ALA A C 1
ATOM 1607 O O . ALA A 1 210 ? 23.346 18.483 -48.683 1.00 91.88 210 ALA A O 1
ATOM 1608 N N . THR A 1 211 ? 25.535 18.290 -49.157 1.00 89.94 211 THR A N 1
ATOM 1609 C CA . THR A 1 211 ? 25.392 18.079 -50.601 1.00 89.94 211 THR A CA 1
ATOM 1610 C C . THR A 1 211 ? 25.969 16.727 -51.030 1.00 89.94 211 THR A C 1
ATOM 1612 O O . THR A 1 211 ? 26.845 16.197 -50.344 1.00 89.94 211 THR A O 1
ATOM 1615 N N . GLY A 1 212 ? 25.451 16.163 -52.126 1.00 88.38 212 GLY A N 1
ATOM 1616 C CA . GLY A 1 212 ? 25.773 14.820 -52.629 1.00 88.38 212 GLY A CA 1
ATOM 1617 C C . GLY A 1 212 ? 27.151 14.668 -53.289 1.00 88.38 212 GLY A C 1
ATOM 1618 O O . GLY A 1 212 ? 27.969 15.587 -53.286 1.00 88.38 212 GLY A O 1
ATOM 1619 N N . ASP A 1 213 ? 27.397 13.482 -53.851 1.00 88.38 213 ASP A N 1
ATOM 1620 C CA . ASP A 1 213 ? 28.619 13.079 -54.579 1.00 88.38 213 ASP A CA 1
ATOM 1621 C C . ASP A 1 213 ? 29.948 13.281 -53.826 1.00 88.38 213 ASP A C 1
ATOM 1623 O O . ASP A 1 213 ? 30.991 13.618 -54.393 1.00 88.38 213 ASP A O 1
ATOM 1627 N N . LYS A 1 214 ? 29.932 13.097 -52.506 1.00 90.50 214 LYS A N 1
ATOM 1628 C CA . LYS A 1 214 ? 31.126 13.275 -51.676 1.00 90.50 214 LYS A CA 1
ATOM 1629 C C . LYS A 1 214 ? 31.112 12.385 -50.453 1.00 90.50 214 LYS A C 1
ATOM 1631 O O . LYS A 1 214 ? 30.120 11.740 -50.117 1.00 90.50 214 LYS A O 1
ATOM 1636 N N . GLU A 1 215 ? 32.252 12.363 -49.785 1.00 94.06 215 GLU A N 1
ATOM 1637 C CA . GLU A 1 215 ? 32.346 11.795 -48.455 1.00 94.06 215 GLU A CA 1
ATOM 1638 C C . GLU A 1 215 ? 32.098 12.872 -47.406 1.00 94.06 215 GLU A C 1
ATOM 1640 O O . GLU A 1 215 ? 32.632 13.980 -47.483 1.00 94.06 215 GLU A O 1
ATOM 1645 N N . LEU A 1 216 ? 31.277 12.529 -46.424 1.00 93.88 216 LEU A N 1
ATOM 1646 C CA . LEU A 1 216 ? 30.977 13.354 -45.269 1.00 93.88 216 LEU A CA 1
ATOM 1647 C C . LEU A 1 216 ? 31.648 12.743 -44.043 1.00 93.88 216 LEU A C 1
ATOM 1649 O O . LEU A 1 216 ? 31.712 11.524 -43.903 1.00 93.88 216 LEU A O 1
ATOM 1653 N N . ILE A 1 217 ? 32.141 13.595 -43.155 1.00 95.25 217 ILE A N 1
ATOM 1654 C CA . ILE A 1 217 ? 32.716 13.220 -41.866 1.00 95.25 217 ILE A CA 1
ATOM 1655 C C . ILE A 1 217 ? 31.614 13.386 -40.824 1.00 95.25 217 ILE A C 1
ATOM 1657 O O . ILE A 1 217 ? 31.002 14.445 -40.732 1.00 95.25 217 ILE A O 1
ATOM 1661 N N . LEU A 1 218 ? 31.330 12.368 -40.027 1.00 95.19 218 LEU A N 1
ATOM 1662 C CA . LEU A 1 218 ? 30.357 12.487 -38.942 1.00 95.19 218 LEU A CA 1
ATOM 1663 C C . LEU A 1 218 ? 30.975 13.322 -37.803 1.00 95.19 218 LEU A C 1
ATOM 1665 O O . LEU A 1 218 ? 32.190 13.315 -37.624 1.00 95.19 218 LEU A O 1
ATOM 1669 N N . PRO A 1 219 ? 30.181 14.050 -37.007 1.00 94.88 219 PRO A N 1
ATOM 1670 C CA . PRO A 1 219 ? 30.720 14.826 -35.886 1.00 94.88 219 PRO A CA 1
ATOM 1671 C C . PRO A 1 219 ? 31.216 13.937 -34.731 1.00 94.88 219 PRO A C 1
ATOM 1673 O O . PRO A 1 219 ? 32.030 14.375 -33.926 1.00 94.88 219 PRO A O 1
ATOM 1676 N N . GLU A 1 220 ? 30.742 12.689 -34.652 1.00 93.75 220 GLU A N 1
ATOM 1677 C CA . GLU A 1 220 ? 31.053 11.735 -33.585 1.00 93.75 220 GLU A CA 1
ATOM 1678 C C . GLU A 1 220 ? 31.281 10.326 -34.151 1.00 93.75 220 GLU A C 1
ATOM 1680 O O . GLU A 1 220 ? 30.554 9.911 -35.052 1.00 93.75 220 GLU A O 1
ATOM 1685 N N . ILE A 1 221 ? 32.272 9.605 -33.605 1.00 90.50 221 ILE A N 1
ATOM 1686 C CA . ILE A 1 221 ? 32.746 8.293 -34.089 1.00 90.50 221 ILE A CA 1
ATOM 1687 C C . ILE A 1 221 ? 31.875 7.144 -33.582 1.00 90.50 221 ILE A C 1
ATOM 1689 O O . ILE A 1 221 ? 31.720 7.002 -32.372 1.00 90.50 221 ILE A O 1
ATOM 1693 N N . TYR A 1 222 ? 31.404 6.288 -34.491 1.00 91.62 222 TYR A N 1
ATOM 1694 C CA . TYR A 1 222 ? 30.753 5.001 -34.201 1.00 91.62 222 TYR A CA 1
ATOM 1695 C C . TYR A 1 222 ? 31.787 3.906 -33.872 1.00 91.62 222 TYR A C 1
ATOM 1697 O O . TYR A 1 222 ? 32.838 3.850 -34.506 1.00 91.62 222 TYR A O 1
ATOM 1705 N N . ASP A 1 223 ? 31.485 3.013 -32.921 1.00 87.75 223 ASP A N 1
ATOM 1706 C CA . ASP A 1 223 ? 32.433 1.994 -32.412 1.00 87.75 223 ASP A CA 1
ATOM 1707 C C . ASP A 1 223 ? 32.370 0.655 -33.176 1.00 87.75 223 ASP A C 1
ATOM 1709 O O . ASP A 1 223 ? 32.959 -0.342 -32.762 1.00 87.75 223 ASP A O 1
ATOM 1713 N N . GLY A 1 224 ? 31.633 0.607 -34.286 1.00 82.75 224 GLY A N 1
ATOM 1714 C CA . GLY A 1 224 ? 31.437 -0.606 -35.073 1.00 82.75 224 GLY A CA 1
ATOM 1715 C C . GLY A 1 224 ? 30.735 -0.336 -36.400 1.00 82.75 224 GLY A C 1
ATOM 1716 O O . GLY A 1 224 ? 30.929 0.706 -37.025 1.00 82.75 224 GLY A O 1
ATOM 1717 N N . HIS A 1 225 ? 29.911 -1.287 -36.842 1.00 83.25 225 HIS A N 1
ATOM 1718 C CA . HIS A 1 225 ? 29.127 -1.136 -38.065 1.00 83.25 225 HIS A CA 1
ATOM 1719 C C . HIS A 1 225 ? 28.029 -0.070 -37.905 1.00 83.25 225 HIS A C 1
ATOM 1721 O O . HIS A 1 225 ? 27.393 0.047 -36.854 1.00 83.25 225 HIS A O 1
ATOM 1727 N N . PHE A 1 226 ? 27.789 0.685 -38.974 1.00 90.94 226 PHE A N 1
ATOM 1728 C CA . PHE A 1 226 ? 26.720 1.672 -39.066 1.00 90.94 226 PHE A CA 1
ATOM 1729 C C . PHE A 1 226 ? 26.144 1.679 -40.487 1.00 90.94 226 PHE A C 1
ATOM 1731 O O . PHE A 1 226 ? 26.846 1.378 -41.448 1.00 90.94 226 PHE A O 1
ATOM 1738 N N . GLY A 1 227 ? 24.863 2.010 -40.618 1.00 91.50 227 GLY A N 1
ATOM 1739 C CA . GLY A 1 227 ? 24.161 2.189 -41.886 1.00 91.50 227 GLY A CA 1
ATOM 1740 C C . GLY A 1 227 ? 24.035 3.665 -42.252 1.00 91.50 227 GLY A C 1
ATOM 1741 O O . GLY A 1 227 ? 24.009 4.526 -41.372 1.00 91.50 227 GLY A O 1
ATOM 1742 N N . VAL A 1 228 ? 23.958 3.955 -43.552 1.00 91.56 228 VAL A N 1
ATOM 1743 C CA . VAL A 1 228 ? 23.866 5.319 -44.093 1.00 91.56 228 VAL A CA 1
ATOM 1744 C C . VAL A 1 228 ? 22.722 5.385 -45.096 1.00 91.56 228 VAL A C 1
ATOM 1746 O O . VAL A 1 228 ? 22.707 4.639 -46.074 1.00 91.56 228 VAL A O 1
ATOM 1749 N N . TRP A 1 229 ? 21.807 6.327 -44.894 1.00 90.50 229 TRP A N 1
ATOM 1750 C CA . TRP A 1 229 ? 20.740 6.657 -45.832 1.00 90.50 229 TRP A CA 1
ATOM 1751 C C . TRP A 1 229 ? 20.813 8.137 -46.171 1.00 90.50 229 TRP A C 1
ATOM 1753 O O . TRP A 1 229 ? 20.901 8.975 -45.278 1.00 90.50 229 TRP A O 1
ATOM 1763 N N . ALA A 1 230 ? 20.756 8.467 -47.456 1.00 88.56 230 ALA A N 1
ATOM 1764 C CA . ALA A 1 230 ? 20.646 9.841 -47.914 1.00 88.56 230 ALA A CA 1
ATOM 1765 C C . ALA A 1 230 ? 19.438 9.977 -48.838 1.00 88.56 230 ALA A C 1
ATOM 1767 O O . ALA A 1 230 ? 19.260 9.165 -49.747 1.00 88.56 230 ALA A O 1
ATOM 1768 N N . THR A 1 231 ? 18.627 11.007 -48.607 1.00 85.56 231 THR A N 1
ATOM 1769 C CA . THR A 1 231 ? 17.523 11.392 -49.491 1.00 85.56 231 THR A CA 1
ATOM 1770 C C . THR A 1 231 ? 17.777 12.776 -50.065 1.00 85.56 231 THR A C 1
ATOM 1772 O O . THR A 1 231 ? 18.286 13.658 -49.369 1.00 85.56 231 THR A O 1
ATOM 1775 N N . ASP A 1 232 ? 17.410 12.966 -51.329 1.00 81.00 232 ASP A N 1
ATOM 1776 C CA . ASP A 1 232 ? 17.337 14.289 -51.947 1.00 81.00 232 ASP A CA 1
ATOM 1777 C C . ASP A 1 232 ? 16.299 15.158 -51.205 1.00 81.00 232 ASP A C 1
ATOM 1779 O O . ASP A 1 232 ? 15.274 14.651 -50.740 1.00 81.00 232 ASP A O 1
ATOM 1783 N N . ARG A 1 233 ? 16.587 16.457 -51.063 1.00 76.81 233 ARG A N 1
ATOM 1784 C CA . ARG A 1 233 ? 15.697 17.489 -50.503 1.00 76.81 233 ARG A CA 1
ATOM 1785 C C . ARG A 1 233 ? 15.085 18.415 -51.572 1.00 76.81 233 ARG A C 1
ATOM 1787 O O . ARG A 1 233 ? 14.381 19.352 -51.203 1.00 76.81 233 ARG A O 1
ATOM 1794 N N . GLY A 1 234 ? 15.383 18.215 -52.858 1.00 68.88 234 GLY A N 1
ATOM 1795 C CA . GLY A 1 234 ? 14.933 19.041 -53.987 1.00 68.88 234 GLY A CA 1
ATOM 1796 C C . GLY A 1 234 ? 13.825 18.422 -54.855 1.00 68.88 234 GLY A C 1
ATOM 1797 O O . GLY A 1 234 ? 13.349 17.319 -54.610 1.00 68.88 234 GLY A O 1
ATOM 1798 N N . THR A 1 235 ? 13.395 19.158 -55.890 1.00 60.00 235 THR A N 1
ATOM 1799 C CA . THR A 1 235 ? 12.297 18.786 -56.813 1.00 60.00 235 THR A CA 1
ATOM 1800 C C . THR A 1 235 ? 12.744 17.979 -58.043 1.00 60.00 235 THR A C 1
ATOM 1802 O O . THR A 1 235 ? 11.929 17.684 -58.917 1.00 60.00 235 THR A O 1
ATOM 1805 N N . GLY A 1 236 ? 14.029 17.626 -58.147 1.00 60.31 236 GLY A N 1
ATOM 1806 C CA . GLY A 1 236 ? 14.592 16.882 -59.277 1.00 60.31 236 GLY A CA 1
ATOM 1807 C C . GLY A 1 236 ? 14.637 15.371 -59.035 1.00 60.31 236 GLY A C 1
ATOM 1808 O O . GLY A 1 236 ? 14.844 14.913 -57.920 1.00 60.31 236 GLY A O 1
ATOM 1809 N N . LYS A 1 237 ? 14.484 14.560 -60.089 1.00 59.06 237 LYS A N 1
ATOM 1810 C CA . LYS A 1 237 ? 14.705 13.107 -60.012 1.00 59.06 237 LYS A CA 1
ATOM 1811 C C . LYS A 1 237 ? 16.197 12.816 -60.179 1.00 59.06 237 LYS A C 1
ATOM 1813 O O . LYS A 1 237 ? 16.667 12.650 -61.303 1.00 59.06 237 LYS A O 1
ATOM 1818 N N . ILE A 1 23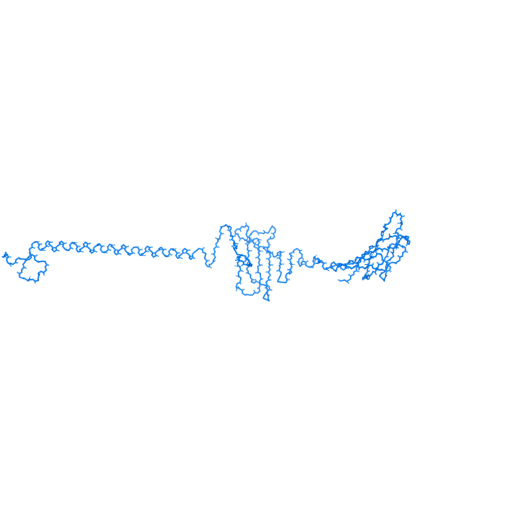8 ? 16.940 12.762 -59.077 1.00 61.53 238 ILE A N 1
ATOM 1819 C CA . ILE A 1 238 ? 18.373 12.435 -59.081 1.00 61.53 238 ILE A CA 1
ATOM 1820 C C . ILE A 1 238 ? 18.571 11.050 -58.460 1.00 61.53 238 ILE A C 1
ATOM 1822 O O . ILE A 1 238 ? 18.027 10.737 -57.404 1.00 61.53 238 ILE A O 1
ATOM 1826 N N . SER A 1 239 ? 19.337 10.185 -59.129 1.00 61.66 239 SER A N 1
ATOM 1827 C CA . SER A 1 239 ? 19.673 8.866 -58.589 1.00 61.66 239 SER A CA 1
ATOM 1828 C C . SER A 1 239 ? 20.685 9.022 -57.448 1.00 61.66 239 SER A C 1
ATOM 1830 O O . SER A 1 239 ? 21.865 9.259 -57.689 1.00 6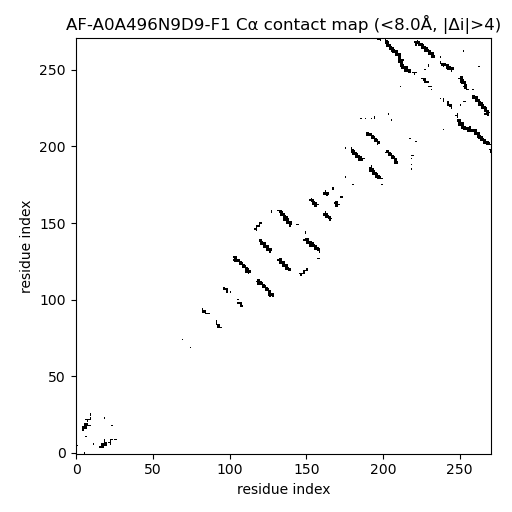1.66 239 SER A O 1
ATOM 1832 N N . VAL A 1 240 ? 20.236 8.896 -56.196 1.00 62.69 240 VAL A N 1
ATOM 1833 C CA . VAL A 1 240 ? 21.109 8.782 -55.011 1.00 62.69 240 VAL A CA 1
ATOM 1834 C C . VAL A 1 240 ? 21.585 7.336 -54.841 1.00 62.69 240 VAL A C 1
ATOM 1836 O O . VAL A 1 240 ? 21.312 6.686 -53.837 1.00 62.69 240 VAL A O 1
ATOM 1839 N N . ASN A 1 241 ? 22.253 6.784 -55.854 1.00 64.50 241 ASN A N 1
ATOM 1840 C CA . ASN A 1 241 ? 22.818 5.439 -55.753 1.00 64.50 241 ASN A CA 1
ATOM 1841 C C . ASN A 1 241 ? 24.249 5.527 -55.197 1.00 64.50 241 ASN A C 1
ATOM 1843 O O . ASN A 1 241 ? 25.017 6.380 -55.642 1.00 64.50 241 ASN A O 1
ATOM 1847 N N . SER A 1 242 ? 24.613 4.631 -54.272 1.00 78.25 242 SER A N 1
ATOM 1848 C CA . SER A 1 242 ? 25.930 4.528 -53.591 1.00 78.25 242 SER A CA 1
ATOM 1849 C C . SER A 1 242 ? 26.090 5.278 -52.254 1.00 78.25 242 SER A C 1
ATOM 1851 O O . SER A 1 242 ? 27.091 5.959 -52.034 1.00 78.25 242 SER A O 1
ATOM 1853 N N . ASN A 1 243 ? 25.141 5.110 -51.326 1.00 88.81 243 ASN A N 1
ATOM 1854 C CA . ASN A 1 243 ? 25.350 5.494 -49.924 1.00 88.81 243 ASN A CA 1
ATOM 1855 C C . ASN A 1 243 ? 25.975 4.321 -49.161 1.00 88.81 243 ASN A C 1
ATOM 1857 O O . ASN A 1 243 ? 25.367 3.253 -49.098 1.00 88.81 243 ASN A O 1
ATOM 1861 N N . TYR A 1 244 ? 27.172 4.491 -48.600 1.00 90.69 244 TYR A N 1
ATOM 1862 C CA . TYR A 1 244 ? 27.825 3.422 -47.840 1.00 90.69 244 TYR A CA 1
ATOM 1863 C C . TYR A 1 244 ? 28.823 3.951 -46.794 1.00 90.69 244 TYR A C 1
ATOM 1865 O O . TYR A 1 244 ? 29.382 5.043 -46.952 1.00 90.69 244 TYR A O 1
ATOM 1873 N N . PRO A 1 245 ? 29.067 3.189 -45.713 1.00 91.00 245 PRO A N 1
ATOM 1874 C CA . PRO A 1 245 ? 30.145 3.453 -44.761 1.00 91.00 245 PRO A CA 1
ATOM 1875 C C . PRO A 1 245 ? 31.519 3.398 -45.429 1.00 91.00 245 PRO A C 1
ATOM 1877 O O . PRO A 1 245 ? 31.813 2.439 -46.137 1.00 91.00 245 PRO A O 1
ATOM 1880 N N . VAL A 1 246 ? 32.383 4.380 -45.164 1.00 88.75 246 VAL A N 1
ATOM 1881 C CA . VAL A 1 246 ? 33.771 4.383 -45.671 1.00 88.75 246 VAL A CA 1
ATOM 1882 C C . VAL A 1 246 ? 34.773 3.959 -44.586 1.00 88.75 246 VAL A C 1
ATOM 1884 O O . VAL A 1 246 ? 35.809 3.380 -44.895 1.00 88.75 246 VAL A O 1
ATOM 1887 N N . GLY A 1 247 ? 34.457 4.192 -43.307 1.00 81.44 247 GLY A N 1
ATOM 1888 C CA . GLY A 1 247 ? 35.368 3.975 -42.171 1.00 81.44 247 GLY A CA 1
ATOM 1889 C C . GLY A 1 247 ? 35.996 5.283 -41.678 1.00 81.44 247 GLY A C 1
ATOM 1890 O O . GLY A 1 247 ? 35.768 6.337 -42.268 1.00 81.44 247 GLY A O 1
ATOM 1891 N N . ASN A 1 248 ? 36.731 5.253 -40.558 1.00 82.81 248 ASN A N 1
ATOM 1892 C CA . ASN A 1 248 ? 37.305 6.452 -39.916 1.00 82.81 248 ASN A CA 1
ATOM 1893 C C . ASN A 1 248 ? 36.302 7.611 -39.794 1.00 82.81 248 ASN A C 1
ATOM 1895 O O . ASN A 1 248 ? 36.611 8.759 -40.112 1.00 82.81 248 ASN A O 1
ATOM 1899 N N . ASN A 1 249 ? 35.082 7.289 -39.353 1.00 86.75 249 ASN A N 1
ATOM 1900 C CA . ASN A 1 249 ? 34.008 8.253 -39.147 1.00 86.75 249 ASN A CA 1
ATOM 1901 C C . ASN A 1 249 ? 33.476 8.948 -40.414 1.00 86.75 249 ASN A C 1
ATOM 1903 O O . ASN A 1 249 ? 32.942 10.056 -40.346 1.00 86.75 249 ASN A O 1
ATOM 1907 N N . ARG A 1 250 ? 33.645 8.318 -41.580 1.00 92.38 250 ARG A N 1
ATOM 1908 C CA . ARG A 1 250 ? 33.228 8.861 -42.875 1.00 92.38 250 ARG A CA 1
ATOM 1909 C C . ARG A 1 250 ? 32.149 8.022 -43.531 1.00 92.38 250 ARG A C 1
ATOM 1911 O O . ARG A 1 250 ? 32.123 6.792 -43.418 1.00 92.38 250 ARG A O 1
ATOM 1918 N N . VAL A 1 251 ? 31.291 8.711 -44.269 1.00 93.75 251 VAL A N 1
ATOM 1919 C CA . VAL A 1 251 ? 30.193 8.131 -45.038 1.00 93.75 251 VAL A CA 1
ATOM 1920 C C . VAL A 1 251 ? 30.234 8.662 -46.460 1.00 93.75 251 VAL A C 1
ATOM 1922 O O . VAL A 1 251 ? 30.436 9.858 -46.661 1.00 93.75 251 VAL A O 1
ATOM 1925 N N . ARG A 1 252 ? 30.042 7.798 -47.457 1.00 92.06 252 ARG A N 1
ATOM 1926 C CA . ARG A 1 252 ? 29.837 8.225 -48.842 1.00 92.06 252 ARG A CA 1
ATOM 1927 C C . ARG A 1 252 ? 28.351 8.474 -49.042 1.00 92.06 252 ARG A C 1
ATOM 1929 O O . ARG A 1 252 ? 27.538 7.628 -48.673 1.00 92.06 252 ARG A O 1
ATOM 1936 N N . VAL A 1 253 ? 28.017 9.612 -49.642 1.00 90.69 253 VAL A N 1
ATOM 1937 C CA . VAL A 1 253 ? 26.668 9.896 -50.140 1.00 90.69 253 VAL A CA 1
ATOM 1938 C C . VAL A 1 253 ? 26.706 10.063 -51.657 1.00 90.69 253 VAL A C 1
ATOM 1940 O O . VAL A 1 253 ? 27.575 10.754 -52.194 1.00 90.69 253 VAL A O 1
ATOM 1943 N N . GLY A 1 254 ? 25.789 9.386 -52.349 1.00 85.38 254 GLY A N 1
ATOM 1944 C CA . GLY A 1 254 ? 25.656 9.442 -53.807 1.00 85.38 254 GLY A CA 1
ATOM 1945 C C . GLY A 1 254 ? 24.938 10.706 -54.301 1.00 85.38 254 GLY A C 1
ATOM 1946 O O . GLY A 1 254 ? 24.726 11.657 -53.548 1.00 85.38 254 GLY A O 1
ATOM 1947 N N . GLY A 1 255 ? 24.535 10.713 -55.574 1.00 81.12 255 GLY A N 1
ATOM 1948 C CA . GLY A 1 255 ? 23.839 11.841 -56.214 1.00 81.12 255 GLY A CA 1
ATOM 1949 C C . GLY A 1 255 ? 24.777 12.779 -56.981 1.00 81.12 255 GLY A C 1
ATOM 1950 O O . GLY A 1 255 ? 25.876 12.379 -57.347 1.00 81.12 255 GLY A O 1
ATOM 1951 N N . ARG A 1 256 ? 24.336 14.015 -57.254 1.00 83.25 256 ARG A N 1
ATOM 1952 C CA . ARG A 1 256 ? 25.141 15.066 -57.906 1.00 83.25 256 ARG A CA 1
ATOM 1953 C C . ARG A 1 256 ? 25.748 15.987 -56.839 1.00 83.25 256 ARG A C 1
ATOM 1955 O O . ARG A 1 256 ? 25.156 16.183 -55.778 1.00 83.25 256 ARG A O 1
ATOM 1962 N N . GLY A 1 257 ? 26.905 16.585 -57.125 1.00 82.69 257 GLY A N 1
ATOM 1963 C CA . GLY A 1 257 ? 27.663 17.412 -56.170 1.00 82.69 257 GLY A CA 1
ATOM 1964 C C . GLY A 1 257 ? 26.929 18.629 -55.583 1.00 82.69 257 GLY A C 1
ATOM 1965 O O . GLY A 1 257 ? 27.319 19.132 -54.528 1.00 82.69 257 GLY A O 1
ATOM 1966 N N . ASP A 1 258 ? 25.870 19.095 -56.246 1.00 83.31 258 ASP A N 1
ATOM 1967 C CA . ASP A 1 258 ? 25.002 20.215 -55.861 1.00 83.31 258 ASP A CA 1
ATOM 1968 C C . ASP A 1 258 ? 23.631 19.772 -55.315 1.00 83.31 258 ASP A C 1
ATOM 1970 O O . ASP A 1 258 ? 22.847 20.610 -54.872 1.00 83.31 258 ASP A O 1
ATOM 1974 N N . THR A 1 259 ? 23.333 18.468 -55.297 1.00 83.38 259 THR A N 1
ATOM 1975 C CA . THR A 1 259 ? 22.084 17.941 -54.731 1.00 83.38 259 THR A CA 1
ATOM 1976 C C . THR A 1 259 ? 22.086 18.139 -53.224 1.00 83.38 259 THR A C 1
ATOM 1978 O O . THR A 1 259 ? 22.955 17.601 -52.540 1.00 83.38 259 THR A O 1
ATOM 1981 N N . ALA A 1 260 ? 21.118 18.880 -52.687 1.00 88.00 260 ALA A N 1
ATOM 1982 C CA . ALA A 1 260 ? 20.939 18.997 -51.246 1.00 88.00 260 ALA A CA 1
ATOM 1983 C C . ALA A 1 260 ? 20.408 17.672 -50.684 1.00 88.00 260 ALA A C 1
ATOM 1985 O O . ALA A 1 260 ? 19.337 17.222 -51.076 1.00 88.00 260 ALA A O 1
ATOM 1986 N N . VAL A 1 261 ? 21.117 17.075 -49.728 1.00 88.31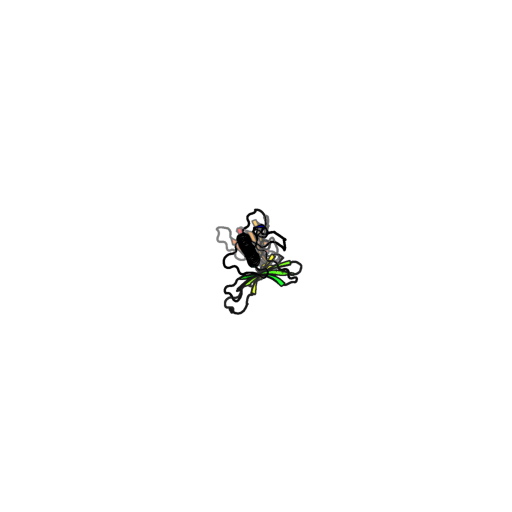 261 VAL A N 1
ATOM 1987 C CA . VAL A 1 261 ? 20.757 15.777 -49.141 1.00 88.31 261 VAL A CA 1
ATOM 1988 C C . VAL A 1 261 ? 20.496 15.885 -47.642 1.00 88.31 261 VAL A C 1
ATOM 1990 O O . VAL A 1 261 ? 21.173 16.636 -46.932 1.00 88.31 261 VAL A O 1
ATOM 1993 N N . ALA A 1 262 ? 19.506 15.133 -47.161 1.00 91.44 262 ALA A N 1
ATOM 1994 C CA . ALA A 1 262 ? 19.354 14.794 -45.749 1.00 91.44 262 ALA A CA 1
ATOM 1995 C C . ALA A 1 262 ? 19.970 13.415 -45.526 1.00 91.44 262 ALA A C 1
ATOM 1997 O O . ALA A 1 262 ? 19.607 12.464 -46.218 1.00 91.44 262 ALA A O 1
ATOM 1998 N N . VAL A 1 263 ? 20.903 13.318 -44.583 1.00 92.56 263 VAL A N 1
ATOM 1999 C CA . VAL A 1 263 ? 21.666 12.101 -44.303 1.00 92.56 263 VAL A CA 1
ATOM 2000 C C . VAL A 1 263 ? 21.313 11.608 -42.910 1.00 92.56 263 VAL A C 1
ATOM 2002 O O . VAL A 1 263 ? 21.453 12.343 -41.935 1.00 92.56 263 VAL A O 1
ATOM 2005 N N . LEU A 1 264 ? 20.862 10.362 -42.833 1.00 95.44 264 LEU A N 1
ATOM 2006 C CA . LEU A 1 264 ? 20.597 9.630 -41.607 1.00 95.44 264 LEU A CA 1
ATOM 2007 C C . LEU A 1 264 ? 21.642 8.524 -41.478 1.00 95.44 264 LEU A C 1
ATOM 2009 O O . LEU A 1 264 ? 21.758 7.666 -42.354 1.00 95.44 264 LEU A O 1
ATOM 2013 N N . VAL A 1 265 ? 22.390 8.537 -40.384 1.00 95.44 265 VAL A N 1
ATOM 2014 C CA . VAL A 1 265 ? 23.340 7.479 -40.035 1.00 95.44 265 VAL A CA 1
ATOM 2015 C C . VAL A 1 265 ? 22.885 6.838 -38.742 1.00 95.44 265 VAL A C 1
ATOM 2017 O O . VAL A 1 265 ? 22.555 7.553 -37.803 1.00 95.44 265 VAL A O 1
ATOM 2020 N N . ILE A 1 266 ? 22.837 5.508 -38.701 1.00 95.12 266 ILE A N 1
ATOM 2021 C CA . ILE A 1 266 ? 22.443 4.743 -37.512 1.00 95.12 266 ILE A CA 1
ATOM 2022 C C . ILE A 1 266 ? 23.473 3.650 -37.287 1.00 95.12 266 ILE A C 1
ATOM 2024 O O . ILE A 1 266 ? 23.798 2.910 -38.213 1.00 95.12 266 ILE A O 1
ATOM 2028 N N . GLY A 1 267 ? 23.960 3.503 -36.063 1.00 93.50 267 GLY A N 1
ATOM 2029 C CA . GLY A 1 267 ? 24.950 2.479 -35.762 1.00 93.50 267 GLY A CA 1
ATOM 2030 C C . GLY A 1 267 ? 25.289 2.363 -34.290 1.00 93.50 267 GLY A C 1
ATOM 2031 O O . GLY A 1 267 ? 24.744 3.073 -33.444 1.00 93.50 267 GLY A O 1
ATOM 2032 N N . TYR A 1 268 ? 26.214 1.452 -34.006 1.00 92.56 268 TYR A N 1
ATOM 2033 C CA . TYR A 1 268 ? 26.625 1.143 -32.644 1.00 92.56 268 TYR A CA 1
ATOM 2034 C C . TYR A 1 268 ? 27.597 2.186 -32.083 1.00 92.56 268 TYR A C 1
ATOM 2036 O O . TYR A 1 268 ? 28.574 2.573 -32.734 1.00 92.56 268 TYR A O 1
ATOM 2044 N N . LYS A 1 269 ? 27.351 2.600 -30.844 1.00 90.00 269 LYS A N 1
ATOM 2045 C CA . LYS A 1 269 ? 28.244 3.429 -30.040 1.00 90.00 269 LYS A CA 1
ATOM 2046 C C . LYS A 1 269 ? 28.153 2.977 -28.589 1.00 90.00 269 LYS A C 1
ATOM 2048 O O . LYS A 1 269 ? 27.061 2.923 -28.041 1.00 90.00 269 LYS A O 1
ATOM 2053 N N . ASN A 1 270 ? 29.289 2.719 -27.959 1.00 85.69 270 ASN A N 1
ATOM 2054 C CA . ASN A 1 270 ? 29.382 2.539 -26.519 1.00 85.69 270 ASN A CA 1
ATOM 2055 C C . ASN A 1 270 ? 29.311 3.934 -25.865 1.00 85.69 270 ASN A C 1
ATOM 2057 O O . ASN A 1 270 ? 30.238 4.738 -26.020 1.00 85.69 270 ASN A O 1
ATOM 2061 N N . VAL A 1 271 ? 28.177 4.264 -25.237 1.00 71.38 271 VAL A N 1
ATOM 2062 C CA . VAL A 1 271 ? 27.849 5.604 -24.695 1.00 71.38 271 VAL A CA 1
ATOM 2063 C C . VAL A 1 271 ? 27.312 5.561 -23.279 1.00 71.38 271 VAL A C 1
ATOM 2065 O O . VAL A 1 271 ? 26.591 4.605 -22.937 1.00 71.38 271 VAL A O 1
#

Solvent-accessible surface area (backbone atoms only — not comparable to full-atom values): 15809 Å² total; per-residue (Å²): 131,65,74,92,38,53,31,69,60,80,80,71,85,60,92,81,49,43,74,34,73,67,17,52,50,54,50,49,51,51,50,52,51,50,48,52,53,49,54,53,52,51,52,54,50,52,52,50,51,52,53,50,54,52,51,52,53,52,52,50,52,52,52,51,49,66,61,56,77,64,38,96,88,60,77,88,82,86,78,88,88,82,80,79,59,92,61,89,73,83,90,58,54,76,90,84,78,79,60,84,69,84,58,66,74,35,58,37,72,50,74,42,60,88,55,96,84,47,56,42,32,34,45,35,49,29,35,66,41,93,98,38,44,28,42,34,34,28,38,44,57,87,93,57,65,80,92,50,86,62,57,38,74,45,34,36,37,42,70,88,68,49,50,34,32,65,91,64,44,47,43,78,82,78,50,83,56,74,81,39,56,41,77,48,80,36,71,82,48,68,71,28,29,40,39,39,36,35,34,93,74,26,35,34,37,38,43,38,28,49,55,18,54,41,75,46,73,56,97,66,74,62,75,58,73,54,49,50,48,62,42,79,73,67,96,70,96,69,72,59,62,67,48,37,70,71,54,97,43,29,34,35,35,26,41,48,66,80,39,45,26,44,35,44,34,42,30,34,26,91,100

Secondary structure (DSSP, 8-state):
--GGGEE--SS---SS-EE-HHHHHHHHHHHHHHHHHHHHHHHHHHHHHHHHHHHHHHHHHHHHHHHHSS-TT-----S-------SSSSS-S---------STT-EEEEEEESSSS-EEEEEEEEEEETTEEEEEEEEPPTT--TTS---EEEEEE-TT--EEETTTEEGGGT---GGGEEEEEETTSSS-EEEEEEGGGTEEEEEEEEESSEEEE-SS--SS-EEEEEEE-SSS-------EEEETTEEEE-S-TT-EEEEEEEEE---

Nearest PDB structures (foldseek):
  8exd-assembly3_C  TM=4.270E-01  e=6.996E-01  Aspergillus fumigatus Af293
  8uxt-assembly1_A  TM=2.903E-01  e=5.480E+00  Acinetobacter baumannii AB307-0294

Sequence (271 aa):
MPNNKKSNSVTSTSNDNVATSSAVKTAYDKGVEAKTAADNAQHSANDGINRANNAQSSANAANNNANGRVSKSGDTMTGSLAITGSQSGGFASGLMLKNKAGGQNTSVFVDFYQTDNIPRASMWMRDAGNNSTQIEFLNTPEGANWDID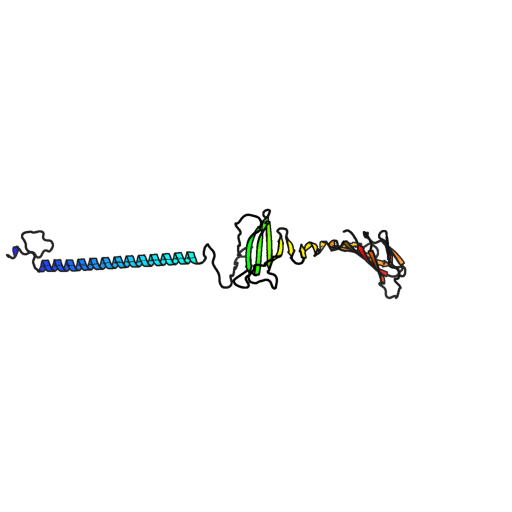SRQTVFKITSSGNLWSKAFGWLHDYFMKRSDFIHTWYPNHYNGTTVYKIRHLNLMITVMYATGDKELILPEIYDGHFGVWATDRGTGKISVNSNYPVGNNRVRVGGRGDTAVAVLVIGYKNV

Radius of gyration: 51.32 Å; Cα contacts (8 Å, |Δi|>4): 425; chains: 1; bounding box: 95×48×158 Å

Mean predicted aligned error: 11.04 Å